Protein AF-A0A3N6MMC1-F1 (afdb_monomer_lite)

Secondary structure (DSSP, 8-state):
--SHHHHHHHHHHHHHS-HHHHHHHHHHHHHHTTTBTTB-HHHHHHHTHHHHHHHHHTT--HHHHHHHHHHTT---TTSPPPPHHHHHHHHHHHHHHHHHHHHSS----PPPP-----------------------PPP--PPPPPP-------------------HHHHHHHHHHHHHHHHTSS--

Radius of gyration: 30.02 Å; chains: 1; bounding box: 103×51×52 Å

Foldseek 3Di:
DPVPVLLVVLVVLLVPDDPVLNVVLLVLLVVQLPCQPPHDPLVSCLVCLVSVVVCVVVVQALQSVQSNNLNSNNAHPVSDGDDSVRSVVSSVVSVVVVVVVVVPPDDPPPPDPDPDDDDDDDDDDDDDDDDDDDPDDPDDDDDDDDDDDDDDPPPDPDPDPPPPDPPVVVVVVVVVVVVVVVVVPPD

Structure (mmCIF, N/CA/C/O backbone):
data_AF-A0A3N6MMC1-F1
#
_entry.id   AF-A0A3N6MMC1-F1
#
loop_
_atom_site.group_PDB
_atom_site.id
_atom_site.type_symbol
_atom_site.label_atom_id
_atom_site.label_alt_id
_atom_site.label_comp_id
_atom_site.label_asym_id
_atom_site.label_entity_id
_atom_site.label_seq_id
_atom_site.pdbx_PDB_ins_code
_atom_site.Cartn_x
_atom_site.Cartn_y
_atom_site.Cartn_z
_atom_site.occupancy
_atom_site.B_iso_or_equiv
_atom_site.auth_seq_id
_atom_site.auth_comp_id
_atom_site.auth_asym_id
_atom_site.auth_atom_id
_atom_site.pdbx_PDB_model_num
ATOM 1 N N . MET A 1 1 ? -17.863 -6.188 -16.301 1.00 45.19 1 MET A N 1
ATOM 2 C CA . MET A 1 1 ? -18.080 -4.735 -16.140 1.00 45.19 1 MET A CA 1
ATOM 3 C C . MET A 1 1 ? -18.107 -4.368 -14.649 1.00 45.19 1 MET A C 1
ATOM 5 O O . MET A 1 1 ? -19.128 -3.927 -14.156 1.00 45.19 1 MET A O 1
ATOM 9 N N . SER A 1 2 ? -17.005 -4.556 -13.907 1.00 49.97 2 SER A N 1
ATOM 10 C CA . SER A 1 2 ? -17.023 -4.469 -12.424 1.00 49.97 2 SER A CA 1
ATOM 11 C C . SER A 1 2 ? -16.051 -3.436 -11.838 1.00 49.97 2 SER A C 1
ATOM 13 O O . SER A 1 2 ? -15.632 -3.555 -10.692 1.00 49.97 2 SER A O 1
ATOM 15 N N . THR A 1 3 ? -15.637 -2.434 -12.617 1.00 55.44 3 THR A N 1
ATOM 16 C CA . THR A 1 3 ? -14.585 -1.484 -12.211 1.00 55.44 3 THR A CA 1
ATOM 17 C C . THR A 1 3 ? -15.106 -0.198 -11.565 1.00 55.44 3 THR A C 1
ATOM 19 O O . THR A 1 3 ? -14.342 0.457 -10.861 1.00 55.44 3 THR A O 1
ATOM 22 N N . GLU A 1 4 ? -16.377 0.169 -11.750 1.00 60.81 4 GLU A N 1
ATOM 23 C CA . GLU A 1 4 ? -16.925 1.440 -11.238 1.00 60.81 4 GLU A CA 1
ATOM 24 C C . GLU A 1 4 ? -17.234 1.418 -9.737 1.00 60.81 4 GLU A C 1
ATOM 26 O O . GLU A 1 4 ? -16.971 2.392 -9.035 1.00 60.81 4 GLU A O 1
ATOM 31 N N . THR A 1 5 ? -17.701 0.292 -9.198 1.00 62.16 5 THR A N 1
ATOM 32 C CA . THR A 1 5 ? -17.928 0.164 -7.748 1.00 62.16 5 THR A CA 1
ATOM 33 C C . THR A 1 5 ? -16.614 0.198 -6.964 1.00 62.16 5 THR A C 1
ATOM 35 O O . THR A 1 5 ? -16.548 0.759 -5.870 1.00 62.16 5 THR A O 1
ATOM 38 N N . SER A 1 6 ? -15.533 -0.322 -7.554 1.00 67.19 6 SER A N 1
ATOM 39 C CA . SER A 1 6 ? -14.212 -0.350 -6.924 1.00 67.19 6 SER A CA 1
ATOM 40 C C . SER A 1 6 ? -13.582 1.044 -6.807 1.00 67.19 6 SER A C 1
ATOM 42 O O . SER A 1 6 ? -12.905 1.322 -5.823 1.00 67.19 6 SER A O 1
ATOM 44 N N . THR A 1 7 ? -13.806 1.966 -7.750 1.00 70.50 7 THR A N 1
ATOM 45 C CA . THR A 1 7 ? -13.212 3.316 -7.672 1.00 70.50 7 THR A CA 1
ATOM 46 C C . THR A 1 7 ? -13.898 4.211 -6.639 1.00 70.50 7 THR A C 1
ATOM 48 O O . THR A 1 7 ? -13.218 4.988 -5.964 1.00 70.50 7 THR A O 1
ATOM 51 N N . ALA A 1 8 ? -15.218 4.092 -6.473 1.00 75.25 8 ALA A N 1
ATOM 52 C CA . ALA A 1 8 ? -15.957 4.805 -5.430 1.00 75.25 8 ALA A CA 1
ATOM 53 C C . ALA A 1 8 ? -15.540 4.342 -4.024 1.00 75.25 8 ALA A C 1
ATOM 55 O O . ALA A 1 8 ? -15.303 5.175 -3.146 1.00 75.25 8 ALA A O 1
ATOM 56 N N . HIS A 1 9 ? -15.364 3.029 -3.837 1.00 76.75 9 HIS A N 1
ATOM 57 C CA . HIS A 1 9 ? -14.889 2.455 -2.577 1.00 76.75 9 HIS A CA 1
ATOM 58 C C . HIS A 1 9 ? -13.480 2.947 -2.213 1.00 76.75 9 HIS A C 1
ATOM 60 O O . HIS A 1 9 ? -13.270 3.462 -1.113 1.00 76.75 9 HIS A O 1
ATOM 66 N N . ARG A 1 10 ? -12.556 2.937 -3.184 1.00 73.88 10 ARG A N 1
ATOM 67 C CA . ARG A 1 10 ? -11.195 3.478 -3.022 1.00 73.88 10 ARG A CA 1
ATOM 68 C C . ARG A 1 10 ? -11.188 4.932 -2.553 1.00 73.88 10 ARG A C 1
ATOM 70 O O . ARG A 1 10 ? -10.436 5.289 -1.649 1.00 73.88 10 ARG A O 1
ATOM 77 N N . LYS A 1 11 ? -12.033 5.784 -3.148 1.00 77.25 11 LYS A N 1
ATOM 78 C CA . LYS A 1 11 ? -12.149 7.198 -2.746 1.00 77.25 11 LYS A CA 1
ATOM 79 C C . LYS A 1 11 ? -12.709 7.346 -1.331 1.00 77.25 11 LYS A C 1
ATOM 81 O O . LYS A 1 11 ? -12.246 8.208 -0.590 1.00 77.25 11 LYS A O 1
ATOM 86 N N . ALA A 1 12 ? -13.674 6.513 -0.945 1.00 82.19 12 ALA A N 1
ATOM 87 C CA . ALA A 1 12 ? -14.245 6.540 0.398 1.00 82.19 12 ALA A CA 1
ATOM 88 C C . ALA A 1 12 ? -13.214 6.146 1.470 1.00 82.19 12 ALA A C 1
ATOM 90 O O . ALA A 1 12 ? -13.101 6.845 2.477 1.00 82.19 12 ALA A O 1
ATOM 91 N N . LEU A 1 13 ? -12.426 5.090 1.234 1.00 78.56 13 LEU A N 1
ATOM 92 C CA . LEU A 1 13 ? -11.328 4.690 2.124 1.00 78.56 13 LEU A CA 1
ATOM 93 C C . LEU A 1 13 ? -10.265 5.786 2.226 1.00 78.56 13 LEU A C 1
ATOM 95 O O . LEU A 1 13 ? -9.869 6.168 3.326 1.00 78.56 13 LEU A O 1
ATOM 99 N N . PHE A 1 14 ? -9.871 6.358 1.087 1.00 78.25 14 PHE A N 1
ATOM 100 C CA . PHE A 1 14 ? -8.908 7.453 1.048 1.00 78.25 14 PHE A CA 1
ATOM 101 C C . PHE A 1 14 ? -9.381 8.679 1.843 1.00 78.25 14 PHE A C 1
ATOM 103 O O . PHE A 1 14 ? -8.601 9.284 2.573 1.00 78.25 14 PHE A O 1
ATOM 110 N N . ASN A 1 15 ? -10.665 9.032 1.754 1.00 82.75 15 ASN A N 1
ATOM 111 C CA . ASN A 1 15 ? -11.221 10.195 2.448 1.00 82.75 15 ASN A CA 1
ATOM 112 C C . ASN A 1 15 ? -11.323 10.016 3.968 1.00 82.75 15 ASN A C 1
ATOM 114 O O . ASN A 1 15 ? -11.298 11.023 4.676 1.00 82.75 15 ASN A O 1
ATOM 118 N N . ARG A 1 16 ? -11.414 8.773 4.461 1.00 84.31 16 ARG A N 1
ATOM 119 C CA . ARG A 1 16 ? -11.466 8.447 5.898 1.00 84.31 16 ARG A CA 1
ATOM 120 C C . ARG A 1 16 ? -10.113 8.549 6.600 1.00 84.31 16 ARG A C 1
ATOM 122 O O . ARG A 1 16 ? -10.076 8.589 7.825 1.00 84.31 16 ARG A O 1
ATOM 129 N N . LEU A 1 17 ? -9.017 8.580 5.845 1.00 82.81 17 LEU A N 1
ATOM 130 C CA . LEU A 1 17 ? -7.684 8.730 6.413 1.00 82.81 17 LEU A CA 1
ATOM 131 C C . LEU A 1 17 ? -7.486 10.141 6.998 1.00 82.81 17 LEU A C 1
ATOM 133 O O . LEU A 1 17 ? -7.993 11.115 6.429 1.00 82.81 17 LEU A O 1
ATOM 137 N N . PRO A 1 18 ? -6.697 10.266 8.083 1.00 88.94 18 PRO A N 1
ATOM 138 C CA . PRO A 1 18 ? -6.224 11.548 8.588 1.00 88.94 18 PRO A CA 1
ATOM 139 C C . PRO A 1 18 ? -5.649 12.429 7.467 1.00 88.94 18 PRO A C 1
ATOM 141 O O . PRO A 1 18 ? -4.971 11.909 6.572 1.00 88.94 18 PRO A O 1
ATOM 144 N N . PRO A 1 19 ? -5.887 13.755 7.499 1.00 86.50 19 PRO A N 1
ATOM 145 C CA . PRO A 1 19 ? -5.485 14.661 6.423 1.00 86.50 19 PRO A CA 1
ATOM 146 C C . PRO A 1 19 ? -3.981 14.602 6.135 1.00 86.50 19 PRO A C 1
ATOM 148 O O . PRO A 1 19 ? -3.595 14.548 4.971 1.00 86.5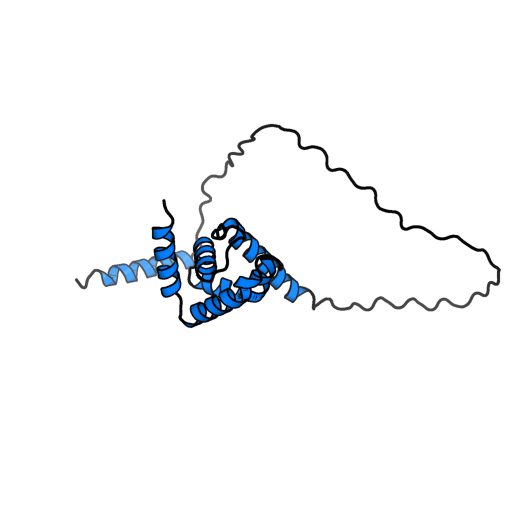0 19 PRO A O 1
ATOM 151 N N . GLU A 1 20 ? -3.165 14.488 7.181 1.00 91.00 20 GLU A N 1
ATOM 152 C CA . GLU A 1 20 ? -1.706 14.347 7.114 1.00 91.00 20 GLU A CA 1
ATOM 153 C C . GLU A 1 20 ? -1.283 13.142 6.257 1.00 91.00 20 GLU A C 1
ATOM 155 O O . GLU A 1 20 ? -0.501 13.270 5.315 1.00 91.00 20 GLU A O 1
ATOM 160 N N . LEU A 1 21 ? -1.867 11.965 6.518 1.00 88.62 21 LEU A N 1
ATOM 161 C CA . LEU A 1 21 ? -1.552 10.741 5.777 1.00 88.62 21 LEU A CA 1
ATOM 162 C C . LEU A 1 21 ? -2.004 10.832 4.317 1.00 88.62 21 LEU A C 1
ATOM 164 O O . LEU A 1 21 ? -1.326 10.309 3.431 1.00 88.62 21 LEU A O 1
ATOM 168 N N . ARG A 1 22 ? -3.124 11.512 4.043 1.00 89.12 22 ARG A N 1
ATOM 169 C CA . ARG A 1 22 ? -3.596 11.726 2.665 1.00 89.12 22 ARG A CA 1
ATOM 170 C C . ARG A 1 22 ? -2.626 12.586 1.866 1.00 89.12 22 ARG A C 1
ATOM 172 O O . ARG A 1 22 ? -2.341 12.255 0.717 1.00 89.12 22 ARG A O 1
ATOM 179 N N . GLU A 1 23 ? -2.116 13.668 2.445 1.00 90.69 23 GLU A N 1
ATOM 180 C CA . GLU A 1 23 ? -1.151 14.546 1.774 1.00 90.69 23 GLU A CA 1
ATOM 181 C C . GLU A 1 23 ? 0.173 13.832 1.491 1.00 90.69 23 GLU A C 1
ATOM 183 O O . GLU A 1 23 ? 0.711 13.925 0.378 1.00 90.69 23 GLU A O 1
ATOM 188 N N . GLU A 1 24 ? 0.661 13.048 2.456 1.00 91.38 24 GLU A N 1
ATOM 189 C CA . GLU A 1 24 ? 1.838 12.201 2.266 1.00 91.38 24 GLU A CA 1
ATOM 190 C C . GLU A 1 24 ? 1.618 11.175 1.144 1.00 91.38 24 GLU A C 1
ATOM 192 O O . GLU A 1 24 ? 2.470 11.027 0.266 1.00 91.38 24 GLU A O 1
ATOM 197 N N . LEU A 1 25 ? 0.450 10.526 1.102 1.00 89.56 25 LEU A N 1
ATOM 198 C CA . LEU A 1 25 ? 0.085 9.576 0.047 1.00 89.56 25 LEU A CA 1
ATOM 199 C C . LEU A 1 25 ? -0.037 10.230 -1.333 1.00 89.56 25 LEU A C 1
ATOM 201 O O . LEU A 1 25 ? 0.413 9.652 -2.321 1.00 89.56 25 LEU A O 1
ATOM 205 N N . ILE A 1 26 ? -0.598 11.438 -1.424 1.00 89.69 26 ILE A N 1
ATOM 206 C CA . ILE A 1 26 ? -0.656 12.201 -2.682 1.00 89.69 26 ILE A CA 1
ATOM 207 C C . ILE A 1 26 ? 0.760 12.535 -3.153 1.00 89.69 26 ILE A C 1
ATOM 209 O O . ILE A 1 26 ? 1.076 12.400 -4.339 1.00 89.69 26 ILE A O 1
ATOM 213 N N . THR A 1 27 ? 1.626 12.949 -2.230 1.00 91.31 27 THR A N 1
ATOM 214 C CA . THR A 1 27 ? 3.028 13.266 -2.524 1.00 91.31 27 THR A CA 1
ATOM 215 C C . THR A 1 27 ? 3.786 12.024 -2.986 1.00 91.31 27 THR A C 1
ATOM 217 O O . THR A 1 27 ? 4.506 12.078 -3.989 1.00 91.31 27 THR A O 1
ATOM 220 N N . LEU A 1 28 ? 3.572 10.890 -2.316 1.00 90.19 28 LEU A N 1
ATOM 221 C CA . LEU A 1 28 ? 4.109 9.589 -2.704 1.00 90.19 28 LEU A CA 1
ATOM 222 C C . LEU A 1 28 ? 3.618 9.197 -4.095 1.00 90.19 28 LEU A C 1
ATOM 224 O O . LEU A 1 28 ? 4.433 8.839 -4.940 1.00 90.19 28 LEU A O 1
ATOM 228 N N . GLY A 1 29 ? 2.320 9.340 -4.364 1.00 87.94 29 GLY A N 1
ATOM 229 C CA . GLY A 1 29 ? 1.716 9.097 -5.669 1.00 87.94 29 GLY A CA 1
ATOM 230 C C . GLY A 1 29 ? 2.374 9.912 -6.778 1.00 87.94 29 GLY A C 1
ATOM 231 O O . GLY A 1 29 ? 2.805 9.353 -7.783 1.00 87.94 29 GLY A O 1
ATOM 232 N N . ARG A 1 30 ? 2.559 11.223 -6.572 1.00 87.62 30 ARG A N 1
ATOM 233 C CA . ARG A 1 30 ? 3.244 12.109 -7.534 1.00 87.62 30 ARG A CA 1
ATOM 234 C C . ARG A 1 30 ? 4.686 11.680 -7.806 1.00 87.62 30 ARG A C 1
ATOM 236 O O . ARG A 1 30 ? 5.103 11.695 -8.962 1.00 87.62 30 ARG A O 1
ATOM 243 N N . ARG A 1 31 ? 5.432 11.281 -6.769 1.00 85.56 31 ARG A N 1
ATOM 244 C CA . ARG A 1 31 ? 6.810 10.776 -6.914 1.00 85.56 31 ARG A CA 1
ATOM 245 C C . ARG A 1 31 ? 6.831 9.434 -7.646 1.00 85.56 31 ARG A C 1
ATOM 247 O O . ARG A 1 31 ? 7.589 9.262 -8.593 1.00 85.56 31 ARG A O 1
ATOM 254 N N . ALA A 1 32 ? 5.958 8.512 -7.253 1.00 82.75 32 ALA A N 1
ATOM 255 C CA . ALA A 1 32 ? 5.916 7.145 -7.756 1.00 82.75 32 ALA A CA 1
ATOM 256 C C . ALA A 1 32 ? 5.311 7.014 -9.166 1.00 82.75 32 ALA A C 1
ATOM 258 O O . ALA A 1 32 ? 5.677 6.079 -9.880 1.00 82.75 32 ALA A O 1
ATOM 259 N N . LYS A 1 33 ? 4.458 7.954 -9.605 1.00 74.12 33 LYS A N 1
ATOM 260 C CA . LYS A 1 33 ? 3.777 7.945 -10.918 1.00 74.12 33 LYS A CA 1
ATOM 261 C C . LYS A 1 33 ? 4.734 7.791 -12.111 1.00 74.12 33 LYS A C 1
ATOM 263 O O . LYS A 1 33 ? 4.345 7.221 -13.122 1.00 74.12 33 LYS A O 1
ATOM 268 N N . ASN A 1 34 ? 5.990 8.223 -11.971 1.00 67.06 34 ASN A N 1
ATOM 269 C CA . ASN A 1 34 ? 7.028 8.085 -13.002 1.00 67.06 34 ASN A CA 1
ATOM 270 C C . ASN A 1 34 ? 8.089 7.014 -12.678 1.00 67.06 34 ASN A C 1
ATOM 272 O O . ASN A 1 34 ? 8.985 6.762 -13.483 1.00 67.06 34 ASN A O 1
ATOM 276 N N . MET A 1 35 ? 8.026 6.397 -11.495 1.00 67.81 35 MET A N 1
ATOM 277 C CA . MET A 1 35 ? 9.027 5.429 -11.028 1.00 67.81 35 MET A CA 1
ATOM 278 C C . MET A 1 35 ? 8.685 3.989 -11.431 1.00 67.81 35 MET A C 1
ATOM 280 O O . MET A 1 35 ? 9.591 3.165 -11.590 1.00 67.81 35 MET A O 1
ATOM 284 N N . PHE A 1 36 ? 7.399 3.687 -11.645 1.00 61.78 36 PHE A N 1
ATOM 285 C CA . PHE A 1 36 ? 6.929 2.363 -12.054 1.00 61.78 36 PHE A CA 1
ATOM 286 C C . PHE A 1 36 ? 7.270 2.087 -13.523 1.00 61.78 36 PHE A C 1
ATOM 288 O O . PHE A 1 36 ? 6.535 2.433 -14.441 1.00 61.78 36 PHE A O 1
ATOM 295 N N . GLY A 1 37 ? 8.433 1.469 -13.737 1.00 57.09 37 GLY A N 1
ATOM 296 C CA . GLY A 1 37 ? 8.933 1.076 -15.058 1.00 57.09 37 GLY A CA 1
ATOM 297 C C . GLY A 1 37 ? 10.457 1.107 -15.167 1.00 57.09 37 GLY A C 1
ATOM 298 O O . GLY A 1 37 ? 11.023 0.325 -15.926 1.00 57.09 37 GLY A O 1
ATOM 299 N N . ARG A 1 38 ? 11.125 1.960 -14.374 1.00 53.28 38 ARG A N 1
ATOM 300 C CA . ARG A 1 38 ? 12.599 2.047 -14.299 1.00 53.28 38 ARG A CA 1
ATOM 301 C C . ARG A 1 38 ? 13.171 1.740 -12.915 1.00 53.28 38 ARG A C 1
ATOM 303 O O . ARG A 1 38 ? 14.298 1.264 -12.835 1.00 53.28 38 ARG A O 1
ATOM 310 N N . ILE A 1 39 ? 12.422 1.993 -11.841 1.00 57.19 39 ILE A N 1
ATOM 311 C CA . ILE A 1 39 ? 12.883 1.819 -10.455 1.00 57.19 39 ILE A CA 1
ATOM 312 C C . ILE A 1 39 ? 12.184 0.612 -9.826 1.00 57.19 39 ILE A C 1
ATOM 314 O O . ILE A 1 39 ? 11.058 0.261 -10.195 1.00 57.19 39 ILE A O 1
ATOM 318 N N . ARG A 1 40 ? 12.874 -0.069 -8.904 1.00 77.56 40 ARG A N 1
ATOM 319 C CA . ARG A 1 40 ? 12.355 -1.267 -8.246 1.00 77.56 40 ARG A CA 1
ATOM 320 C C . ARG A 1 40 ? 11.214 -0.843 -7.329 1.00 77.56 40 ARG A C 1
ATOM 322 O O . ARG A 1 40 ? 11.411 -0.072 -6.404 1.00 77.56 40 ARG A O 1
ATOM 329 N N . PHE A 1 41 ? 10.031 -1.400 -7.566 1.00 84.31 41 PHE A N 1
ATOM 330 C CA . PHE A 1 41 ? 8.843 -1.313 -6.709 1.00 84.31 41 PHE A CA 1
ATOM 331 C C . PHE A 1 41 ? 9.153 -1.320 -5.201 1.00 84.31 41 PHE A C 1
ATOM 333 O O . PHE A 1 41 ? 8.579 -0.569 -4.419 1.00 84.31 41 PHE A O 1
ATOM 340 N N . GLN A 1 42 ? 10.114 -2.154 -4.818 1.00 89.44 42 GLN A N 1
ATOM 341 C CA . GLN A 1 42 ? 10.591 -2.300 -3.456 1.00 89.44 42 GLN A CA 1
ATOM 342 C C . GLN A 1 42 ? 11.150 -1.003 -2.846 1.00 89.44 42 GLN A C 1
ATOM 344 O O . GLN A 1 42 ? 10.937 -0.772 -1.662 1.00 89.44 42 GLN A O 1
ATOM 349 N N . ASP A 1 43 ? 11.808 -0.143 -3.625 1.00 89.06 43 ASP A N 1
ATOM 350 C CA . ASP A 1 43 ? 12.433 1.085 -3.118 1.00 89.06 43 ASP A CA 1
ATOM 351 C C . ASP A 1 43 ? 11.381 2.063 -2.577 1.00 89.06 43 ASP A C 1
ATOM 353 O O . ASP A 1 43 ? 11.625 2.766 -1.599 1.00 89.06 43 ASP A O 1
ATOM 357 N N . VAL A 1 44 ? 10.178 2.065 -3.165 1.00 89.56 44 VAL A N 1
ATOM 358 C CA . VAL A 1 44 ? 9.045 2.867 -2.677 1.00 89.56 44 VAL A CA 1
ATOM 359 C C . VAL A 1 44 ? 8.617 2.396 -1.286 1.00 89.56 44 VAL A C 1
ATOM 361 O O . VAL A 1 44 ? 8.367 3.224 -0.412 1.00 89.56 44 VAL A O 1
ATOM 364 N N . PHE A 1 45 ? 8.577 1.082 -1.061 1.00 92.38 45 PHE A N 1
ATOM 365 C CA . PHE A 1 45 ? 8.236 0.496 0.238 1.00 92.38 45 PHE A CA 1
ATOM 366 C C . PHE A 1 45 ? 9.330 0.734 1.270 1.00 92.38 45 PHE A C 1
ATOM 368 O O . PHE A 1 45 ? 9.034 1.079 2.410 1.00 92.38 45 PHE A O 1
ATOM 375 N N . ASP A 1 46 ? 10.587 0.617 0.858 1.00 92.56 46 ASP A N 1
ATOM 376 C CA . ASP A 1 46 ? 11.732 0.805 1.740 1.00 92.56 46 ASP A CA 1
ATOM 377 C C . ASP A 1 46 ? 11.853 2.266 2.207 1.00 92.56 46 ASP A C 1
ATOM 379 O O . ASP A 1 46 ? 12.131 2.517 3.378 1.00 92.56 46 ASP A O 1
ATOM 383 N N . GLN A 1 47 ? 11.612 3.237 1.319 1.00 91.62 47 GLN A N 1
ATOM 384 C CA . GLN A 1 47 ? 11.691 4.668 1.646 1.00 91.62 47 GLN A CA 1
ATOM 385 C C . GLN A 1 47 ? 10.498 5.175 2.460 1.00 91.62 47 GLN A C 1
ATOM 387 O O . GLN A 1 47 ? 10.645 6.126 3.222 1.00 91.62 47 GLN A O 1
ATOM 392 N N . ASN A 1 48 ? 9.324 4.561 2.300 1.00 93.75 48 ASN A N 1
ATOM 393 C CA . ASN A 1 48 ? 8.079 5.037 2.909 1.00 93.75 48 ASN A CA 1
ATOM 394 C C . ASN A 1 48 ? 7.517 4.045 3.941 1.00 93.75 48 ASN A C 1
ATOM 396 O O . ASN A 1 48 ? 6.324 4.070 4.233 1.00 93.75 48 ASN A O 1
ATOM 400 N N . LEU A 1 49 ? 8.360 3.181 4.519 1.00 94.62 49 LEU A N 1
ATOM 401 C CA . LEU A 1 49 ? 7.937 2.159 5.483 1.00 94.62 49 LEU A CA 1
ATOM 402 C C . LEU A 1 49 ? 7.130 2.754 6.650 1.00 94.62 49 LEU A C 1
ATOM 404 O O . LEU A 1 49 ? 6.065 2.242 6.977 1.00 94.62 49 LEU A O 1
ATOM 408 N N . GLN A 1 50 ? 7.584 3.874 7.220 1.00 94.62 50 GLN A N 1
ATOM 409 C CA . GLN A 1 50 ? 6.901 4.540 8.338 1.00 94.62 50 GLN A CA 1
ATOM 410 C C . GLN A 1 50 ? 5.487 5.022 7.985 1.00 94.62 50 GLN A C 1
ATOM 412 O O . GLN A 1 50 ? 4.600 5.024 8.837 1.00 94.62 50 GLN A O 1
ATOM 417 N N . LEU A 1 51 ? 5.251 5.434 6.736 1.00 94.25 51 LEU A N 1
ATOM 418 C CA . LEU A 1 51 ? 3.914 5.803 6.268 1.00 94.25 51 LEU A CA 1
ATOM 419 C C . LEU A 1 51 ? 2.997 4.574 6.257 1.00 94.25 51 LEU A C 1
ATOM 421 O O . LEU A 1 51 ? 1.883 4.628 6.773 1.00 94.25 51 LEU A O 1
ATOM 425 N N . PHE A 1 52 ? 3.480 3.448 5.730 1.00 94.56 52 PHE A N 1
ATOM 426 C CA . PHE A 1 52 ? 2.701 2.210 5.687 1.00 94.56 52 PHE A CA 1
ATOM 427 C C . PHE A 1 52 ? 2.453 1.607 7.072 1.00 94.56 52 PHE A C 1
ATOM 429 O O . PHE A 1 52 ? 1.384 1.050 7.309 1.00 94.56 52 PHE A O 1
ATOM 436 N N . GLU A 1 53 ? 3.394 1.744 8.005 1.00 94.50 53 GLU A N 1
ATOM 437 C CA . GLU A 1 53 ? 3.186 1.314 9.391 1.00 94.50 53 GLU A CA 1
ATOM 438 C C . GLU A 1 53 ? 2.165 2.184 10.120 1.00 94.50 53 GLU A C 1
ATOM 440 O O . GLU A 1 53 ? 1.318 1.641 10.826 1.00 94.50 53 GLU A O 1
ATOM 445 N N . ARG A 1 54 ? 2.159 3.503 9.883 1.00 94.38 54 ARG A N 1
ATOM 446 C CA . ARG A 1 54 ? 1.093 4.388 10.380 1.00 94.38 54 ARG A CA 1
ATOM 447 C C . ARG A 1 54 ? -0.269 4.020 9.795 1.00 94.38 54 ARG A C 1
ATOM 449 O O . ARG A 1 54 ? -1.254 4.014 10.524 1.00 94.38 54 ARG A O 1
ATOM 456 N N . LEU A 1 55 ? -0.345 3.672 8.510 1.00 91.88 55 LEU A N 1
ATOM 457 C CA . LEU A 1 55 ? -1.592 3.189 7.903 1.00 91.88 55 LEU A CA 1
ATOM 458 C C . LEU A 1 55 ? -2.068 1.887 8.561 1.00 91.88 55 LEU A C 1
ATOM 460 O O . LEU A 1 55 ? -3.226 1.796 8.961 1.00 91.88 55 LEU A O 1
ATOM 464 N N . ALA A 1 56 ? -1.169 0.917 8.742 1.00 91.88 56 ALA A N 1
ATOM 465 C CA . ALA A 1 56 ? -1.489 -0.344 9.408 1.00 91.88 56 ALA A CA 1
ATOM 466 C C . ALA A 1 56 ? -1.911 -0.144 10.876 1.00 91.88 56 ALA A C 1
ATOM 468 O O . ALA A 1 56 ? -2.841 -0.799 11.340 1.00 91.88 56 ALA A O 1
ATOM 469 N N . ALA A 1 57 ? -1.284 0.793 11.597 1.00 91.38 57 ALA A N 1
ATOM 470 C CA . ALA A 1 57 ? -1.660 1.151 12.967 1.00 91.38 57 ALA A CA 1
ATOM 471 C C . ALA A 1 57 ? -3.070 1.765 13.057 1.00 91.38 57 ALA A C 1
ATOM 473 O O . ALA A 1 57 ? -3.745 1.597 14.068 1.00 91.38 57 ALA A O 1
ATOM 474 N N . ASN A 1 58 ? -3.540 2.411 11.986 1.00 87.81 58 ASN A N 1
ATOM 475 C CA . ASN A 1 58 ? -4.914 2.906 11.852 1.00 87.81 58 ASN A CA 1
ATOM 476 C C . ASN A 1 58 ? -5.900 1.832 11.346 1.00 87.81 58 ASN A C 1
ATOM 478 O O . ASN A 1 58 ? -7.021 2.155 10.958 1.00 87.81 58 ASN A O 1
ATOM 482 N N . GLY A 1 59 ? -5.493 0.560 11.326 1.00 88.94 59 GLY A N 1
ATOM 483 C CA . GLY A 1 59 ? -6.343 -0.559 10.922 1.00 88.94 59 GLY A CA 1
ATOM 484 C C . GLY A 1 59 ? -6.437 -0.781 9.413 1.00 88.94 59 GLY A C 1
ATOM 485 O O . GLY A 1 59 ? -7.267 -1.579 8.987 1.00 88.94 59 GLY A 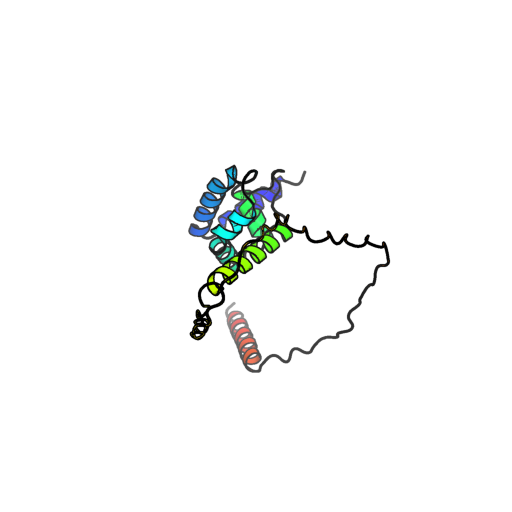O 1
ATOM 486 N N . ALA A 1 60 ? -5.606 -0.120 8.596 1.00 91.38 60 ALA A N 1
ATOM 487 C CA . ALA A 1 60 ? -5.582 -0.390 7.161 1.00 91.38 60 ALA A CA 1
ATOM 488 C C . ALA A 1 60 ? -5.015 -1.790 6.888 1.00 91.38 60 ALA A C 1
ATOM 490 O O . ALA A 1 60 ? -3.892 -2.117 7.292 1.00 91.38 60 ALA A O 1
ATOM 491 N N . THR A 1 61 ? -5.777 -2.609 6.168 1.00 93.56 61 THR A N 1
ATOM 492 C CA . THR A 1 61 ? -5.318 -3.927 5.722 1.00 93.56 61 THR A CA 1
ATOM 493 C C . THR A 1 61 ? -4.360 -3.798 4.535 1.00 93.56 61 THR A C 1
ATOM 495 O O . THR A 1 61 ? -4.252 -2.752 3.894 1.00 93.56 61 THR A O 1
ATOM 498 N N . ALA A 1 62 ? -3.647 -4.873 4.192 1.00 93.81 62 ALA A N 1
ATOM 499 C CA . ALA A 1 62 ? -2.767 -4.857 3.024 1.00 93.81 62 ALA A CA 1
ATOM 500 C C . ALA A 1 62 ? -3.536 -4.691 1.697 1.00 93.81 62 ALA A C 1
ATOM 502 O O . ALA A 1 62 ? -2.990 -4.119 0.750 1.00 93.81 62 ALA A O 1
ATOM 503 N N . ALA A 1 63 ? -4.798 -5.133 1.643 1.00 92.06 63 ALA A N 1
ATOM 504 C CA . ALA A 1 63 ? -5.696 -4.867 0.524 1.00 92.06 63 ALA A CA 1
ATOM 505 C C . ALA A 1 63 ? -6.031 -3.369 0.433 1.00 92.06 63 ALA A C 1
ATOM 507 O O . ALA A 1 63 ? -5.843 -2.771 -0.628 1.00 92.06 63 ALA A O 1
ATOM 508 N N . ASP A 1 64 ? -6.394 -2.741 1.558 1.00 91.31 64 ASP A N 1
ATOM 509 C CA . ASP A 1 64 ? -6.684 -1.300 1.622 1.00 91.31 64 ASP A CA 1
ATOM 510 C C . ASP A 1 64 ? -5.465 -0.462 1.228 1.00 91.31 64 ASP A C 1
ATOM 512 O O . ASP A 1 64 ? -5.580 0.505 0.478 1.00 91.31 64 ASP A O 1
ATOM 516 N N . ILE A 1 65 ? -4.269 -0.850 1.683 1.00 92.44 65 ILE A N 1
ATOM 517 C CA . ILE A 1 65 ? -3.017 -0.184 1.302 1.00 92.44 65 ILE A CA 1
ATOM 518 C C . ILE A 1 65 ? -2.803 -0.284 -0.213 1.00 92.44 65 ILE A C 1
ATOM 520 O O . ILE A 1 65 ? -2.442 0.709 -0.846 1.00 92.44 65 ILE A O 1
ATOM 524 N N . GLY A 1 66 ? -3.045 -1.452 -0.815 1.00 92.00 66 GLY A N 1
ATOM 525 C CA . GLY A 1 66 ? -2.977 -1.629 -2.268 1.00 92.00 66 GLY A CA 1
ATOM 526 C C . GLY A 1 66 ? -3.965 -0.728 -3.014 1.00 92.00 66 GLY A C 1
ATOM 527 O O . GLY A 1 66 ? -3.604 -0.098 -4.012 1.00 92.00 66 GLY A O 1
ATOM 528 N N . GLU A 1 67 ? -5.189 -0.619 -2.505 1.00 91.00 67 GLU A N 1
ATOM 529 C CA . GLU A 1 67 ? -6.247 0.235 -3.046 1.00 91.00 67 GLU A CA 1
ATOM 530 C C . GLU A 1 67 ? -5.931 1.731 -2.950 1.00 91.00 67 GLU A C 1
ATOM 532 O O . GLU A 1 67 ? -6.083 2.468 -3.931 1.00 91.00 67 GLU A O 1
ATOM 537 N N . VAL A 1 68 ? -5.441 2.172 -1.794 1.00 90.12 68 VAL A N 1
ATOM 538 C CA . VAL A 1 68 ? -5.015 3.550 -1.529 1.00 90.12 68 VAL A CA 1
ATOM 539 C C . VAL A 1 68 ? -3.824 3.931 -2.410 1.00 90.12 68 VAL A C 1
ATOM 541 O O . VAL A 1 68 ? -3.803 5.017 -2.994 1.00 90.12 68 VAL A O 1
ATOM 544 N N . LEU A 1 69 ? -2.863 3.021 -2.583 1.00 89.44 69 LEU A N 1
ATOM 545 C CA . LEU A 1 69 ? -1.751 3.194 -3.515 1.00 89.44 69 LEU A CA 1
ATOM 546 C C . LEU A 1 69 ? -2.252 3.345 -4.955 1.00 89.44 69 LEU A C 1
ATOM 548 O O . LEU A 1 69 ? -1.849 4.280 -5.651 1.00 89.44 69 LEU A O 1
ATOM 552 N N . ALA A 1 70 ? -3.191 2.502 -5.386 1.00 88.81 70 ALA A N 1
ATOM 553 C CA . ALA A 1 70 ? -3.785 2.623 -6.712 1.00 88.81 70 ALA A CA 1
ATOM 554 C C . ALA A 1 70 ? -4.530 3.956 -6.899 1.00 88.81 70 ALA A C 1
ATOM 556 O O . ALA A 1 70 ? -4.419 4.569 -7.961 1.00 88.81 70 ALA A O 1
ATOM 557 N N . ALA A 1 71 ? -5.238 4.441 -5.873 1.00 86.56 71 ALA A N 1
ATOM 558 C CA . ALA A 1 71 ? -5.881 5.757 -5.890 1.00 86.56 71 ALA A CA 1
ATOM 559 C C . ALA A 1 71 ? -4.863 6.906 -6.010 1.00 86.56 71 ALA A C 1
ATOM 561 O O . ALA A 1 71 ? -5.121 7.889 -6.704 1.00 86.56 71 ALA A O 1
ATOM 562 N N . ALA A 1 72 ? -3.678 6.751 -5.413 1.00 85.00 72 ALA A N 1
ATOM 563 C CA . ALA A 1 72 ? -2.552 7.674 -5.561 1.00 85.00 72 ALA A CA 1
ATOM 564 C C . ALA A 1 72 ? -1.826 7.553 -6.923 1.00 85.00 72 ALA A C 1
ATOM 566 O O . ALA A 1 72 ? -0.869 8.283 -7.184 1.00 85.00 72 ALA A O 1
ATOM 567 N N . GLY A 1 73 ? -2.268 6.656 -7.813 1.00 84.75 73 GLY A N 1
ATOM 568 C CA . GLY A 1 73 ? -1.652 6.409 -9.121 1.00 84.75 73 GLY A CA 1
ATOM 569 C C . GLY A 1 73 ? -0.487 5.416 -9.088 1.00 84.75 73 GLY A C 1
ATOM 570 O O . GLY A 1 73 ? 0.198 5.236 -10.094 1.00 84.75 73 GLY A O 1
ATOM 571 N N . VAL A 1 74 ? -0.267 4.752 -7.954 1.00 86.00 74 VAL A N 1
ATOM 572 C CA . VAL A 1 74 ? 0.742 3.708 -7.773 1.00 86.00 74 VAL A CA 1
ATOM 573 C C . VAL A 1 74 ? 0.129 2.370 -8.176 1.00 86.00 74 VAL A C 1
ATOM 575 O O . VAL A 1 74 ? -0.548 1.711 -7.392 1.00 86.00 74 VAL A O 1
ATOM 578 N N . THR A 1 75 ? 0.331 1.982 -9.431 1.00 88.12 75 THR A N 1
ATOM 579 C CA . THR A 1 75 ? -0.259 0.769 -10.018 1.00 88.12 75 THR A CA 1
ATOM 580 C C . THR A 1 75 ? 0.798 -0.072 -10.723 1.00 88.12 75 THR A C 1
ATOM 582 O O . THR A 1 75 ? 1.913 0.382 -10.990 1.00 88.12 75 THR A O 1
ATOM 585 N N . ARG A 1 76 ? 0.469 -1.335 -11.014 1.00 86.50 76 ARG A N 1
ATOM 586 C CA . ARG A 1 76 ? 1.301 -2.174 -11.889 1.00 86.50 76 ARG A CA 1
ATOM 587 C C . ARG A 1 76 ? 1.416 -1.560 -13.287 1.00 86.50 76 ARG A C 1
ATOM 589 O O . ARG A 1 76 ? 0.604 -0.729 -13.674 1.00 86.50 76 ARG A O 1
ATOM 596 N N . LYS A 1 77 ? 2.360 -2.065 -14.091 1.00 83.62 77 LYS A N 1
ATOM 597 C CA . LYS A 1 77 ? 2.483 -1.721 -15.522 1.00 83.62 77 LYS A CA 1
ATOM 598 C C . LYS A 1 77 ? 1.155 -1.871 -16.286 1.00 83.62 77 LYS A C 1
ATOM 600 O O . LYS A 1 77 ? 0.902 -1.123 -17.218 1.00 83.62 77 LYS A O 1
ATOM 605 N N . ASP A 1 78 ? 0.304 -2.794 -15.843 1.00 83.25 78 ASP A N 1
ATOM 606 C CA . ASP A 1 78 ? -1.012 -3.074 -16.429 1.00 83.25 78 ASP A CA 1
ATOM 607 C C . ASP A 1 78 ? -2.132 -2.151 -15.904 1.00 83.25 78 ASP A C 1
ATOM 609 O O . ASP A 1 78 ? -3.304 -2.391 -16.175 1.00 83.25 78 ASP A O 1
ATOM 613 N N . GLY A 1 79 ? -1.811 -1.149 -15.074 1.00 84.31 79 GLY A N 1
ATOM 614 C CA . GLY A 1 79 ? -2.781 -0.255 -14.423 1.00 84.31 79 GLY A CA 1
ATOM 615 C C . GLY A 1 79 ? -3.585 -0.901 -13.287 1.00 84.31 79 GLY A C 1
ATOM 616 O O . GLY A 1 79 ? -4.398 -0.245 -12.638 1.00 84.31 79 GLY A O 1
ATOM 617 N N . MET A 1 80 ? -3.355 -2.188 -13.022 1.00 87.56 80 MET A N 1
ATOM 618 C CA . MET A 1 80 ? -4.044 -2.937 -11.976 1.00 87.56 80 MET A CA 1
ATOM 619 C C . MET A 1 80 ? -3.555 -2.566 -10.572 1.00 87.56 80 MET A C 1
ATOM 621 O O . MET A 1 80 ? -2.385 -2.221 -10.359 1.00 87.56 80 MET A O 1
ATOM 625 N N . VAL A 1 81 ? -4.472 -2.709 -9.611 1.00 90.00 81 VAL A N 1
ATOM 626 C CA . VAL A 1 81 ? -4.192 -2.605 -8.174 1.00 90.00 81 VAL A CA 1
ATOM 627 C C . VAL A 1 81 ? -3.165 -3.664 -7.783 1.00 90.00 81 VAL A C 1
ATOM 629 O O . VAL A 1 81 ? -3.089 -4.747 -8.375 1.00 90.00 81 VAL A O 1
ATOM 632 N N . LEU A 1 82 ? -2.347 -3.342 -6.789 1.00 89.94 82 LEU A N 1
ATOM 633 C CA . LEU A 1 82 ? -1.397 -4.301 -6.260 1.00 89.94 82 LEU A CA 1
ATOM 634 C C . LEU A 1 82 ? -2.127 -5.391 -5.476 1.00 89.94 82 LEU A C 1
ATOM 636 O O . LEU A 1 82 ? -2.921 -5.063 -4.597 1.00 89.94 82 LEU A O 1
ATOM 640 N N . PRO A 1 83 ? -1.861 -6.676 -5.764 1.00 91.81 83 PRO A N 1
ATOM 641 C CA . PRO A 1 83 ? -2.465 -7.746 -4.995 1.00 91.81 83 PRO A CA 1
ATOM 642 C C . PRO A 1 83 ? -1.918 -7.716 -3.568 1.00 91.81 83 PRO A C 1
ATOM 644 O O . PRO A 1 83 ? -0.747 -7.401 -3.339 1.00 91.81 83 PRO A O 1
ATOM 647 N N . GLU A 1 84 ? -2.761 -8.102 -2.618 1.00 94.50 84 GLU A N 1
ATOM 648 C CA . GLU A 1 84 ? -2.453 -8.101 -1.187 1.00 94.50 84 GLU A CA 1
ATOM 649 C C . GLU A 1 84 ? -1.147 -8.848 -0.862 1.00 94.50 84 GLU A C 1
ATOM 651 O O . GLU A 1 84 ? -0.302 -8.352 -0.114 1.00 94.50 84 GLU A O 1
ATOM 656 N N . GLY A 1 85 ? -0.923 -10.004 -1.500 1.00 94.19 85 GLY A N 1
ATOM 657 C CA . GLY A 1 85 ? 0.310 -10.789 -1.367 1.00 94.19 85 GLY A CA 1
ATOM 658 C C . GLY A 1 85 ? 1.581 -10.019 -1.754 1.00 94.19 85 GLY A C 1
ATOM 659 O O . GLY A 1 85 ? 2.637 -10.192 -1.148 1.00 94.19 85 GLY A O 1
ATOM 660 N N . THR A 1 86 ? 1.490 -9.114 -2.731 1.00 92.94 86 THR A N 1
ATOM 661 C CA . THR A 1 86 ? 2.623 -8.274 -3.140 1.00 92.94 86 THR A CA 1
ATOM 662 C C . THR A 1 86 ? 2.882 -7.168 -2.125 1.00 92.94 86 THR A C 1
ATOM 664 O O . THR A 1 86 ? 4.040 -6.905 -1.804 1.00 92.94 86 THR A O 1
ATOM 667 N N . VAL A 1 87 ? 1.828 -6.541 -1.599 1.00 94.31 87 VAL A N 1
ATOM 668 C CA . VAL A 1 87 ? 1.941 -5.483 -0.581 1.00 94.31 87 VAL A CA 1
ATOM 669 C C . VAL A 1 87 ? 2.518 -6.051 0.718 1.00 94.31 87 VAL A C 1
ATOM 671 O O . VAL A 1 87 ? 3.502 -5.525 1.237 1.00 94.31 87 VAL A O 1
ATOM 674 N N . THR A 1 88 ? 1.975 -7.169 1.203 1.00 95.56 88 THR A N 1
ATOM 675 C CA . THR A 1 88 ? 2.476 -7.873 2.397 1.00 95.56 88 THR A CA 1
ATOM 676 C C . THR A 1 88 ? 3.928 -8.317 2.236 1.00 95.56 88 THR A C 1
ATOM 678 O O . THR A 1 88 ? 4.749 -8.051 3.116 1.00 95.56 88 THR A O 1
ATOM 681 N N . SER A 1 89 ? 4.284 -8.927 1.099 1.00 95.12 89 SER A N 1
ATOM 682 C CA . SER A 1 89 ? 5.666 -9.336 0.820 1.00 95.12 89 SER A CA 1
ATOM 683 C C . SER A 1 89 ? 6.624 -8.139 0.767 1.00 95.12 89 SER A C 1
ATOM 685 O O . SER A 1 89 ? 7.718 -8.197 1.334 1.00 95.12 89 SER A O 1
ATOM 687 N N . ALA A 1 90 ? 6.215 -7.029 0.146 1.00 93.69 90 ALA A N 1
ATOM 688 C CA . ALA A 1 90 ? 7.031 -5.820 0.063 1.00 93.69 90 ALA A CA 1
ATOM 689 C C . ALA A 1 90 ? 7.243 -5.161 1.429 1.00 93.69 90 ALA A C 1
ATOM 691 O O . ALA A 1 90 ? 8.376 -4.787 1.735 1.00 93.69 90 ALA A O 1
ATOM 692 N N . LEU A 1 91 ? 6.195 -5.082 2.259 1.00 94.81 91 LEU A N 1
ATOM 693 C CA . LEU A 1 91 ? 6.278 -4.578 3.632 1.00 94.81 91 LEU A CA 1
ATOM 694 C C . LEU A 1 91 ? 7.145 -5.470 4.516 1.00 94.81 91 LEU A C 1
ATOM 696 O O . LEU A 1 91 ? 7.990 -4.962 5.247 1.00 94.81 91 LEU A O 1
ATOM 700 N N . SER A 1 92 ? 6.986 -6.791 4.420 1.00 94.88 92 SER A N 1
ATOM 701 C CA . SER A 1 92 ? 7.821 -7.751 5.147 1.00 94.88 92 SER A CA 1
ATOM 702 C C . SER A 1 92 ? 9.305 -7.552 4.819 1.00 94.88 92 SER A C 1
ATOM 704 O O . SER A 1 92 ? 10.120 -7.388 5.726 1.00 94.88 92 SER A O 1
ATOM 706 N N . ARG A 1 93 ? 9.646 -7.444 3.529 1.00 94.12 93 ARG A N 1
ATOM 707 C CA . ARG A 1 93 ? 11.021 -7.172 3.079 1.00 94.12 93 ARG A CA 1
ATOM 708 C C . ARG A 1 93 ? 11.525 -5.795 3.512 1.00 94.12 93 ARG A C 1
ATOM 710 O O . ARG A 1 93 ? 12.687 -5.671 3.886 1.00 94.12 93 ARG A O 1
ATOM 717 N N . ALA A 1 94 ? 10.675 -4.771 3.461 1.00 93.81 94 ALA A N 1
ATOM 718 C CA . ALA A 1 94 ? 11.030 -3.423 3.898 1.00 93.81 94 ALA A CA 1
ATOM 719 C C . ALA A 1 94 ? 11.344 -3.392 5.403 1.00 93.81 94 ALA A C 1
ATOM 721 O O . ALA A 1 94 ? 12.377 -2.850 5.795 1.00 93.81 94 ALA A O 1
ATOM 722 N N . ARG A 1 95 ? 10.526 -4.058 6.232 1.00 94.06 95 ARG A N 1
ATOM 723 C CA . ARG A 1 95 ? 10.776 -4.240 7.673 1.00 94.06 95 ARG A CA 1
ATOM 724 C C . ARG A 1 95 ? 12.073 -4.988 7.937 1.00 94.06 95 ARG A C 1
ATOM 726 O O . ARG A 1 95 ? 12.875 -4.553 8.757 1.00 94.06 95 ARG A O 1
ATOM 733 N N . GLU A 1 96 ? 12.310 -6.075 7.209 1.00 93.00 96 GLU A N 1
ATOM 734 C CA . GLU A 1 96 ? 13.543 -6.849 7.339 1.00 93.00 96 GLU A CA 1
ATOM 735 C C . GLU A 1 96 ? 14.780 -5.993 7.019 1.00 93.00 96 GLU A C 1
ATOM 737 O O . GLU A 1 96 ? 15.762 -6.011 7.762 1.00 93.00 96 GLU A O 1
ATOM 742 N N . ARG A 1 97 ? 14.741 -5.184 5.950 1.00 90.06 97 ARG A N 1
ATOM 743 C CA . ARG A 1 97 ? 15.850 -4.275 5.614 1.00 90.06 97 ARG A CA 1
ATOM 744 C C . ARG A 1 97 ? 16.018 -3.147 6.625 1.00 90.06 97 ARG A C 1
ATOM 746 O O . ARG A 1 97 ? 17.158 -2.809 6.949 1.00 90.06 97 ARG A O 1
ATOM 753 N N . ALA A 1 98 ? 14.923 -2.579 7.125 1.00 89.44 98 ALA A N 1
ATOM 754 C CA . ALA A 1 98 ? 14.965 -1.552 8.161 1.00 89.44 98 ALA A CA 1
ATOM 755 C C . ALA A 1 98 ? 15.602 -2.090 9.454 1.00 89.44 98 ALA A C 1
ATOM 757 O O . ALA A 1 98 ? 16.485 -1.437 10.007 1.00 89.44 98 ALA A O 1
ATOM 758 N N . GLY A 1 99 ? 15.244 -3.312 9.865 1.00 86.19 99 GLY A N 1
ATOM 759 C CA . GLY A 1 99 ? 15.831 -3.985 11.029 1.00 86.19 99 GLY A CA 1
ATOM 760 C C . GLY A 1 99 ? 17.295 -4.394 10.840 1.00 86.19 99 GLY A C 1
ATOM 761 O O . GLY A 1 99 ? 18.073 -4.364 11.785 1.00 86.19 99 GLY A O 1
ATOM 762 N N . ARG A 1 100 ? 17.723 -4.723 9.614 1.00 82.44 100 ARG A N 1
ATOM 763 C CA . ARG A 1 100 ? 19.143 -5.009 9.336 1.00 82.44 100 ARG A CA 1
ATOM 764 C C . ARG A 1 100 ? 20.014 -3.758 9.468 1.00 82.44 100 ARG A C 1
ATOM 766 O O . ARG A 1 100 ? 21.106 -3.848 10.022 1.00 82.44 100 ARG A O 1
ATOM 773 N N . ARG A 1 101 ? 19.535 -2.590 9.017 1.00 65.00 101 ARG A N 1
ATOM 774 C CA . ARG A 1 101 ? 20.293 -1.322 9.062 1.00 65.00 101 ARG A CA 1
ATOM 775 C C . ARG A 1 101 ? 20.666 -0.875 10.475 1.00 65.00 101 ARG A C 1
ATOM 777 O O . ARG A 1 101 ? 21.715 -0.265 10.641 1.00 65.00 101 ARG A O 1
ATOM 784 N N . THR A 1 102 ? 19.850 -1.187 11.476 1.00 60.06 102 THR A N 1
ATOM 785 C CA . THR A 1 102 ? 20.143 -0.851 12.877 1.00 60.06 102 THR A CA 1
ATOM 786 C C . THR A 1 102 ? 21.167 -1.791 13.515 1.00 60.06 102 THR A C 1
ATOM 788 O O . THR A 1 102 ? 21.820 -1.407 14.478 1.00 60.06 102 THR A O 1
ATOM 791 N N . THR A 1 103 ? 21.367 -2.992 12.966 1.00 57.19 103 THR A N 1
ATOM 792 C CA . THR A 1 103 ? 22.281 -4.001 13.538 1.00 57.19 103 THR A CA 1
ATOM 793 C C . THR A 1 103 ? 23.698 -3.988 12.960 1.00 57.19 103 THR A C 1
ATOM 795 O O . THR A 1 103 ? 24.610 -4.519 13.586 1.00 57.19 103 THR A O 1
ATOM 798 N N . THR A 1 104 ? 23.939 -3.354 11.807 1.00 56.38 104 THR A N 1
ATOM 799 C CA . THR A 1 104 ? 25.272 -3.363 11.167 1.00 56.38 104 THR A CA 1
ATOM 800 C C . THR A 1 104 ? 26.274 -2.365 11.764 1.00 56.38 104 THR A C 1
ATOM 802 O O . THR A 1 104 ? 27.399 -2.274 11.283 1.00 56.38 104 THR A O 1
ATOM 805 N N . SER A 1 105 ? 25.908 -1.627 12.815 1.00 51.53 105 SER A N 1
ATOM 806 C CA . SER A 1 105 ? 26.789 -0.664 13.491 1.00 51.53 105 SER A CA 1
ATOM 807 C C . SER A 1 105 ? 26.937 -0.978 14.980 1.00 51.53 105 SER A C 1
ATOM 809 O O . SER A 1 105 ? 26.678 -0.128 15.823 1.00 51.53 105 SER A O 1
ATOM 811 N N . ALA A 1 106 ? 27.332 -2.204 15.317 1.00 54.22 106 ALA A N 1
ATOM 812 C CA . ALA A 1 106 ? 27.864 -2.532 16.643 1.00 54.22 106 ALA A CA 1
ATOM 813 C C . ALA A 1 106 ? 28.629 -3.865 16.615 1.00 54.22 106 ALA A C 1
ATOM 815 O O . ALA A 1 106 ? 28.388 -4.758 17.420 1.00 54.22 106 ALA A O 1
ATOM 816 N N . GLY A 1 107 ? 29.549 -4.028 15.665 1.00 51.34 107 GLY A N 1
ATOM 817 C CA . GLY A 1 107 ? 30.635 -4.979 15.871 1.00 51.34 107 GLY A CA 1
ATOM 818 C C . GLY A 1 107 ? 31.709 -4.277 16.699 1.00 51.34 107 GLY A C 1
ATOM 819 O O . GLY A 1 107 ? 32.260 -3.299 16.188 1.00 51.34 107 GLY A O 1
ATOM 820 N N . PRO A 1 108 ? 32.037 -4.702 17.936 1.00 53.31 108 PRO A N 1
ATOM 821 C CA . PRO A 1 108 ? 33.309 -4.313 18.518 1.00 53.31 108 PRO A CA 1
ATOM 822 C C . PRO A 1 108 ? 34.381 -4.802 17.545 1.00 53.31 108 PRO A C 1
ATOM 824 O O . PRO A 1 108 ? 34.492 -5.999 17.274 1.00 53.31 108 PRO A O 1
ATOM 827 N N . CYS A 1 109 ? 35.116 -3.859 16.961 1.00 54.16 109 CYS A N 1
ATOM 828 C CA . CYS A 1 109 ? 36.362 -4.139 16.273 1.00 54.16 109 CYS A CA 1
ATOM 829 C C . CYS A 1 109 ? 37.290 -4.729 17.334 1.00 54.16 109 CYS A C 1
ATOM 831 O O . CYS A 1 109 ? 37.964 -3.997 18.054 1.00 54.16 109 CYS A O 1
ATOM 833 N N . MET A 1 110 ? 37.233 -6.047 17.522 1.00 64.06 110 MET A N 1
ATOM 834 C CA . MET A 1 110 ? 38.242 -6.746 18.294 1.00 64.06 110 MET A CA 1
ATOM 835 C C . MET A 1 110 ? 39.543 -6.517 17.526 1.00 64.06 110 MET A C 1
ATOM 837 O O . MET A 1 110 ? 39.617 -6.919 16.359 1.00 64.06 110 MET A O 1
ATOM 841 N N . PRO A 1 111 ? 40.536 -5.825 18.110 1.00 56.53 111 PRO A N 1
ATOM 842 C CA . PRO A 1 111 ? 41.823 -5.689 17.462 1.00 56.53 111 PRO A CA 1
ATOM 843 C C . PRO A 1 111 ? 42.360 -7.105 17.265 1.00 56.53 111 PRO A C 1
ATOM 845 O O . PRO A 1 111 ? 42.515 -7.861 18.225 1.00 56.53 111 PRO A O 1
ATOM 848 N N . LEU A 1 112 ? 42.585 -7.487 16.007 1.00 65.94 112 LEU A N 1
ATOM 849 C CA . LEU A 1 112 ? 43.352 -8.685 15.701 1.00 65.94 112 LEU A CA 1
ATOM 850 C C . LEU A 1 112 ? 44.677 -8.588 16.473 1.00 65.94 112 LEU A C 1
ATOM 852 O O . LEU A 1 112 ? 45.329 -7.541 16.396 1.00 65.94 112 LEU A O 1
ATOM 856 N N . PRO A 1 113 ? 45.076 -9.621 17.235 1.00 55.34 113 PRO A N 1
ATOM 857 C CA . PRO A 1 113 ? 46.367 -9.609 17.895 1.00 55.34 113 PRO A CA 1
ATOM 858 C C . PRO A 1 113 ? 47.457 -9.435 16.836 1.00 55.34 113 PRO A C 1
ATOM 860 O O . PRO A 1 113 ? 47.537 -10.188 15.865 1.00 55.34 113 PRO A O 1
ATOM 863 N N . SER A 1 114 ? 48.253 -8.384 17.034 1.00 58.12 114 SER A N 1
ATOM 864 C CA . SER A 1 114 ? 49.449 -8.058 16.266 1.00 58.12 114 SER A CA 1
ATOM 865 C C . SER A 1 114 ? 50.310 -9.309 16.061 1.00 58.12 114 SER A C 1
ATOM 867 O O . SER A 1 114 ? 50.579 -10.008 17.043 1.00 58.12 114 SER A O 1
ATOM 869 N N . PRO A 1 115 ? 50.784 -9.601 14.836 1.00 56.59 115 PRO A N 1
ATOM 870 C CA . PRO A 1 115 ? 51.775 -10.647 14.643 1.00 56.59 115 PRO A CA 1
ATOM 871 C C . PRO A 1 115 ? 53.032 -10.294 15.450 1.00 56.59 115 PRO A C 1
ATOM 873 O O . PRO A 1 115 ? 53.502 -9.155 15.431 1.00 56.59 115 PRO A O 1
ATOM 876 N N . ALA A 1 116 ? 53.528 -11.268 16.211 1.00 60.44 116 ALA A N 1
ATOM 877 C CA . ALA A 1 116 ? 54.758 -11.151 16.982 1.00 60.44 116 ALA A CA 1
ATOM 878 C C . ALA A 1 116 ? 55.955 -10.842 16.058 1.00 60.44 116 ALA A C 1
ATOM 880 O O . ALA A 1 116 ? 55.981 -11.319 14.918 1.00 60.44 116 ALA A O 1
ATOM 881 N N . PRO A 1 117 ? 56.964 -10.084 16.526 1.00 52.94 117 PRO A N 1
ATOM 882 C CA . PRO A 1 117 ? 58.180 -9.859 15.760 1.00 52.94 117 PRO A CA 1
ATOM 883 C C . PRO A 1 117 ? 58.959 -11.175 15.649 1.00 52.94 117 PRO A C 1
ATOM 885 O O . PRO A 1 117 ? 59.512 -11.673 16.628 1.00 52.94 117 PRO A O 1
ATOM 888 N N . ALA A 1 118 ? 58.993 -11.752 14.448 1.00 47.69 118 ALA A N 1
ATOM 889 C CA . ALA A 1 118 ? 59.923 -12.823 14.128 1.00 47.69 118 ALA A CA 1
ATOM 890 C C . ALA A 1 118 ? 61.325 -12.218 13.985 1.00 47.69 118 ALA A C 1
ATOM 892 O O . ALA A 1 118 ? 61.571 -11.371 13.125 1.00 47.69 118 ALA A O 1
ATOM 893 N N . CYS A 1 119 ? 62.228 -12.642 14.867 1.00 46.62 119 CYS A N 1
ATOM 894 C CA . CYS A 1 119 ? 63.651 -12.360 14.786 1.00 46.62 119 CYS A CA 1
ATOM 895 C C . CYS A 1 119 ? 64.224 -12.775 13.424 1.00 46.62 119 CYS A C 1
ATOM 897 O O . CYS A 1 119 ? 63.889 -13.825 12.878 1.00 46.62 119 CYS A O 1
ATOM 899 N N . ASN A 1 120 ? 65.127 -11.929 12.932 1.00 50.28 120 ASN A N 1
ATOM 900 C CA . ASN A 1 120 ? 65.942 -12.099 11.738 1.00 50.28 120 ASN A CA 1
ATOM 901 C C . ASN A 1 120 ? 66.488 -13.523 11.565 1.00 50.28 120 ASN A C 1
ATOM 903 O O . ASN A 1 120 ? 67.235 -14.014 12.411 1.00 50.28 120 ASN A O 1
ATOM 907 N N . ALA A 1 121 ? 66.246 -14.104 10.393 1.00 45.25 121 ALA A N 1
ATOM 908 C CA . ALA A 1 121 ? 67.148 -15.073 9.794 1.00 45.25 121 ALA A CA 1
ATOM 909 C C . ALA A 1 121 ? 67.359 -14.684 8.326 1.00 45.25 121 ALA A C 1
ATOM 911 O O . ALA A 1 121 ? 66.465 -14.804 7.492 1.00 45.25 121 ALA A O 1
ATOM 912 N N . LEU A 1 122 ? 68.557 -14.160 8.058 1.00 54.31 122 LEU A N 1
ATOM 913 C CA . LEU A 1 122 ? 69.166 -14.022 6.740 1.00 54.31 122 LEU A CA 1
ATOM 914 C C . LEU A 1 122 ? 69.016 -15.339 5.970 1.00 54.31 122 LEU A C 1
ATOM 916 O O . LEU A 1 122 ? 69.619 -16.319 6.398 1.00 54.31 122 LEU A O 1
ATOM 920 N N . GLN A 1 123 ? 68.325 -15.346 4.828 1.00 49.12 123 GLN A N 1
ATOM 921 C CA . GLN A 1 123 ? 68.638 -16.251 3.720 1.00 49.12 123 GLN A CA 1
ATOM 922 C C . GLN A 1 123 ? 68.416 -15.537 2.384 1.00 49.12 123 GLN A C 1
ATOM 924 O O . GLN A 1 123 ? 67.327 -15.074 2.054 1.00 49.12 123 GLN A O 1
ATOM 929 N N . SER A 1 124 ? 69.531 -15.418 1.670 1.00 48.28 124 SER A N 1
ATOM 930 C CA . SER A 1 124 ? 69.688 -15.045 0.271 1.00 48.28 124 SER A CA 1
ATOM 931 C C . SER A 1 124 ? 69.105 -16.116 -0.649 1.00 48.28 124 SER A C 1
ATOM 933 O O . SER A 1 124 ? 69.210 -17.296 -0.317 1.00 48.28 124 SER A O 1
ATOM 935 N N . GLY A 1 125 ? 68.643 -15.743 -1.843 1.00 43.97 125 GLY A N 1
ATOM 936 C CA . GLY A 1 125 ? 68.477 -16.722 -2.923 1.00 43.97 125 GLY A CA 1
ATOM 937 C C . GLY A 1 125 ? 67.350 -16.433 -3.906 1.00 43.97 125 GLY A C 1
ATOM 938 O O . GLY A 1 125 ? 66.206 -16.768 -3.643 1.00 43.97 125 GLY A O 1
ATOM 939 N N . GLU A 1 126 ? 67.738 -15.802 -5.012 1.00 45.28 126 GLU A N 1
ATOM 940 C CA . GLU A 1 126 ? 67.319 -16.015 -6.408 1.00 45.28 126 GLU A CA 1
ATOM 941 C C . GLU A 1 126 ? 65.862 -16.357 -6.798 1.00 45.28 126 GLU A C 1
ATOM 943 O O . GLU A 1 126 ? 65.267 -17.358 -6.416 1.00 45.28 126 GLU A O 1
ATOM 948 N N . GLU A 1 127 ? 65.366 -15.504 -7.705 1.00 50.72 127 GLU A N 1
ATOM 949 C CA . GLU A 1 127 ? 64.551 -15.786 -8.896 1.00 50.72 127 GLU A CA 1
ATOM 950 C C . GLU A 1 127 ? 63.892 -17.166 -9.044 1.00 50.72 127 GLU A C 1
ATOM 952 O O . GLU A 1 127 ? 64.562 -18.157 -9.310 1.00 50.72 127 GLU A O 1
ATOM 957 N N . THR A 1 128 ? 62.562 -17.186 -9.208 1.00 44.12 128 THR A N 1
ATOM 958 C CA . THR A 1 128 ? 61.975 -17.733 -10.446 1.00 44.12 128 THR A CA 1
ATOM 959 C C . THR A 1 128 ? 60.562 -17.200 -10.701 1.00 44.12 128 THR A C 1
ATOM 961 O O . THR A 1 128 ? 59.715 -17.122 -9.814 1.00 44.12 128 THR A O 1
ATOM 964 N N . ARG A 1 129 ? 60.312 -16.848 -11.965 1.00 52.94 129 ARG A N 1
ATOM 965 C CA . ARG A 1 129 ? 59.012 -16.524 -12.569 1.00 52.94 129 ARG A CA 1
ATOM 966 C C . ARG A 1 129 ? 57.938 -17.564 -12.220 1.00 52.94 129 ARG A C 1
ATOM 968 O O . ARG A 1 129 ? 58.169 -18.757 -12.391 1.00 52.94 129 ARG A O 1
ATOM 975 N N . SER A 1 130 ? 56.723 -17.119 -11.891 1.00 49.53 130 SER A N 1
ATOM 976 C CA . SER A 1 130 ? 55.532 -17.975 -11.984 1.00 49.53 130 SER A CA 1
ATOM 977 C C . SER A 1 130 ? 54.290 -17.188 -12.413 1.00 49.53 130 SER A C 1
ATOM 979 O O . SER A 1 130 ? 53.641 -16.501 -11.633 1.00 49.53 130 SER A O 1
ATOM 981 N N . SER A 1 131 ? 54.067 -17.226 -13.726 1.00 47.88 131 SER A N 1
ATOM 982 C CA . SER A 1 131 ? 52.814 -17.518 -14.430 1.00 47.88 131 SER A CA 1
ATOM 983 C C . SER A 1 131 ? 51.477 -17.172 -13.760 1.00 47.88 131 SER A C 1
ATOM 985 O O . SER A 1 131 ? 51.111 -17.694 -12.712 1.00 47.88 131 SER A O 1
ATOM 987 N N . GLY A 1 132 ? 50.691 -16.363 -14.477 1.00 51.22 132 GLY A N 1
ATOM 988 C CA . GLY A 1 132 ? 49.343 -15.943 -14.115 1.00 51.22 132 GLY A CA 1
ATOM 989 C C . GLY A 1 132 ? 48.373 -17.096 -13.843 1.00 51.22 132 GLY A C 1
ATOM 990 O O . GLY A 1 132 ? 48.144 -17.968 -14.681 1.00 51.22 132 GLY A O 1
ATOM 991 N N . GLY A 1 133 ? 47.752 -17.045 -12.665 1.00 43.09 133 GLY A N 1
ATOM 992 C CA . GLY A 1 133 ? 46.603 -17.862 -12.302 1.00 43.09 133 GLY A CA 1
ATOM 993 C C . GLY A 1 133 ? 45.304 -17.165 -12.699 1.00 43.09 133 GLY A C 1
ATOM 994 O O . GLY A 1 133 ? 44.927 -16.150 -12.118 1.00 43.09 133 GLY A O 1
ATOM 995 N N . LEU A 1 134 ? 44.608 -17.725 -13.687 1.00 64.19 134 LEU A N 1
ATOM 996 C CA . LEU A 1 134 ? 43.210 -17.412 -13.976 1.00 64.19 134 LEU A CA 1
ATOM 997 C C . LEU A 1 134 ? 42.337 -17.721 -12.743 1.00 64.19 134 LEU A C 1
ATOM 999 O O . LEU A 1 134 ? 42.553 -18.748 -12.091 1.00 64.19 134 LEU A O 1
ATOM 1003 N N . PRO A 1 135 ? 41.314 -16.905 -12.430 1.00 59.41 135 PRO A N 1
ATOM 1004 C CA . PRO A 1 135 ? 40.389 -17.222 -11.353 1.00 59.41 135 PRO A CA 1
ATOM 1005 C C . PRO A 1 135 ? 39.584 -18.476 -11.716 1.00 59.41 135 PRO A C 1
ATOM 1007 O O . PRO A 1 135 ? 38.789 -18.487 -12.659 1.00 59.41 135 PRO A O 1
ATOM 1010 N N . ARG A 1 136 ? 39.795 -19.553 -10.950 1.00 51.81 136 ARG A N 1
ATOM 1011 C CA . ARG A 1 136 ? 38.974 -20.768 -10.987 1.00 51.81 136 ARG A CA 1
ATOM 1012 C C . ARG A 1 136 ? 37.524 -20.399 -10.670 1.00 51.81 136 ARG A C 1
ATOM 1014 O O . ARG A 1 136 ? 37.172 -20.096 -9.534 1.00 51.81 136 ARG A O 1
ATOM 1021 N N . ARG A 1 137 ? 36.688 -20.444 -11.703 1.00 55.28 137 ARG A N 1
ATOM 1022 C CA . ARG A 1 137 ? 35.228 -20.386 -11.616 1.00 55.28 137 ARG A CA 1
ATOM 1023 C C . ARG A 1 137 ? 34.746 -21.606 -10.806 1.00 55.28 137 ARG A C 1
ATOM 102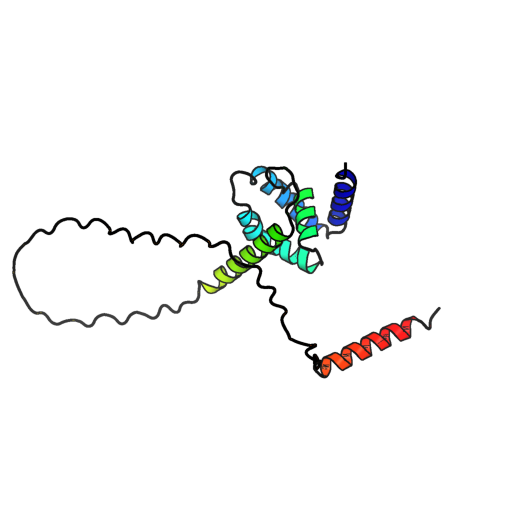5 O O . ARG A 1 137 ? 35.145 -22.721 -11.148 1.00 55.28 137 ARG A O 1
ATOM 1032 N N . PRO A 1 138 ? 33.930 -21.444 -9.751 1.00 62.34 138 PRO A N 1
ATOM 1033 C CA . PRO A 1 138 ? 33.350 -22.586 -9.053 1.00 62.34 138 PRO A CA 1
ATOM 1034 C C . PRO A 1 138 ? 32.410 -23.362 -9.996 1.00 62.34 138 PRO A C 1
ATOM 1036 O O . PRO A 1 138 ? 31.767 -22.744 -10.853 1.00 62.34 138 PRO A O 1
ATOM 1039 N N . PRO A 1 139 ? 32.325 -24.699 -9.874 1.00 64.00 139 PRO A N 1
ATOM 1040 C CA . PRO A 1 139 ? 31.425 -25.500 -10.690 1.00 64.00 139 PRO A CA 1
ATOM 1041 C C . PRO A 1 139 ? 29.973 -25.117 -10.395 1.00 64.00 139 PRO A C 1
ATOM 1043 O O . PRO A 1 139 ? 29.532 -25.076 -9.247 1.00 64.00 139 PRO A O 1
ATOM 1046 N N . VAL A 1 140 ? 29.236 -24.827 -11.464 1.00 58.41 140 VAL A N 1
ATOM 1047 C CA . VAL A 1 140 ? 27.792 -24.606 -11.446 1.00 58.41 140 VAL A CA 1
ATOM 1048 C C . VAL A 1 140 ? 27.135 -25.921 -11.030 1.00 58.41 140 VAL A C 1
ATOM 1050 O O . VAL A 1 140 ? 27.100 -26.875 -11.804 1.00 58.41 140 VAL A O 1
ATOM 1053 N N . GLN A 1 141 ? 26.638 -25.989 -9.796 1.00 61.97 141 GLN A N 1
ATOM 1054 C CA . GLN A 1 141 ? 25.744 -27.065 -9.384 1.00 61.97 141 GLN A CA 1
ATOM 1055 C C . GLN A 1 141 ? 24.422 -26.879 -10.130 1.00 61.97 141 GLN A C 1
ATOM 1057 O O . GLN A 1 141 ? 23.673 -25.936 -9.876 1.00 61.97 141 GLN A O 1
ATOM 1062 N N . HIS A 1 142 ? 24.164 -27.761 -11.092 1.00 55.56 142 HIS A N 1
ATOM 1063 C CA . HIS A 1 142 ? 22.849 -27.909 -11.697 1.00 55.56 142 HIS A CA 1
ATOM 1064 C C . HIS A 1 142 ? 21.843 -28.312 -10.606 1.00 55.56 142 HIS A C 1
ATOM 1066 O O . HIS A 1 142 ? 22.095 -29.295 -9.903 1.00 55.56 142 HIS A O 1
ATOM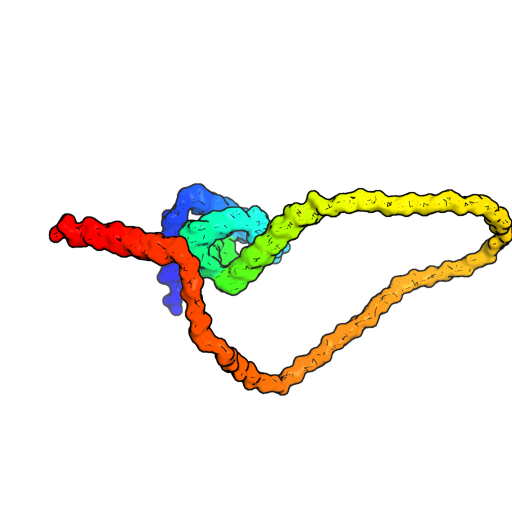 1072 N N . PRO A 1 143 ? 20.711 -27.604 -10.442 1.00 65.44 143 PRO A N 1
ATOM 1073 C CA . PRO A 1 143 ? 19.642 -28.097 -9.591 1.0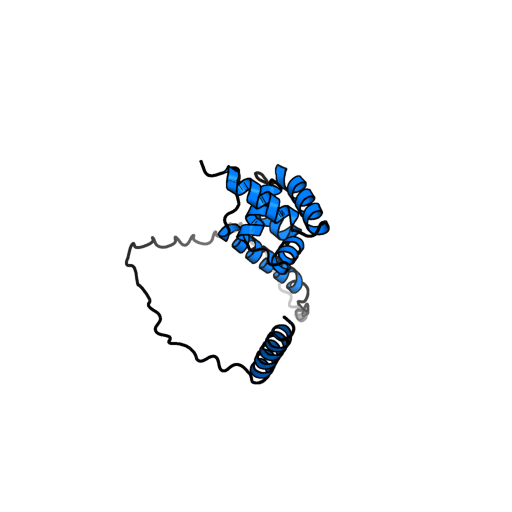0 65.44 143 PRO A CA 1
ATOM 1074 C C . PRO A 1 143 ? 19.041 -29.368 -10.221 1.00 65.44 143 PRO A C 1
ATOM 1076 O O . PRO A 1 143 ? 18.838 -29.405 -11.440 1.00 65.44 143 PRO A O 1
ATOM 1079 N N . PRO A 1 144 ? 18.754 -30.414 -9.426 1.00 66.56 144 PRO A N 1
ATOM 1080 C CA . PRO A 1 144 ? 18.045 -31.587 -9.914 1.00 66.56 144 PRO A CA 1
ATOM 1081 C C . PRO A 1 144 ? 16.637 -31.197 -10.382 1.00 66.56 144 PRO A C 1
ATOM 1083 O O . PRO A 1 144 ? 15.965 -30.359 -9.779 1.00 66.56 144 PRO A O 1
ATOM 1086 N N . ALA A 1 145 ? 16.216 -31.811 -11.486 1.00 62.41 145 ALA A N 1
ATOM 1087 C CA . ALA A 1 145 ? 14.905 -31.624 -12.087 1.00 62.41 145 ALA A CA 1
ATOM 1088 C C . ALA A 1 145 ? 13.771 -31.921 -11.080 1.00 62.41 145 ALA A C 1
ATOM 1090 O O . ALA A 1 145 ? 13.876 -32.877 -10.306 1.00 62.41 145 ALA A O 1
ATOM 1091 N N . PRO A 1 146 ? 12.673 -31.144 -11.087 1.00 53.47 146 PRO A N 1
ATOM 1092 C CA . PRO A 1 146 ? 11.517 -31.425 -10.250 1.00 53.47 146 PRO A CA 1
ATOM 1093 C C . PRO A 1 146 ? 10.796 -32.679 -10.760 1.00 53.47 146 PRO A C 1
ATOM 1095 O O . PRO A 1 146 ? 10.261 -32.707 -11.867 1.00 53.47 146 PRO A O 1
ATOM 1098 N N . MET A 1 147 ? 10.775 -33.718 -9.927 1.00 64.38 147 MET A N 1
ATOM 1099 C CA . MET A 1 147 ? 9.899 -34.875 -10.098 1.00 64.38 147 MET A CA 1
ATOM 1100 C C . MET A 1 147 ? 8.432 -34.440 -9.922 1.00 64.38 147 MET A C 1
ATOM 1102 O O . MET A 1 147 ? 8.119 -33.764 -8.938 1.00 64.38 147 MET A O 1
ATOM 1106 N N . PRO A 1 148 ? 7.508 -34.842 -10.810 1.00 60.31 148 PRO A N 1
ATOM 1107 C CA . PRO A 1 148 ? 6.079 -34.716 -10.572 1.00 60.31 148 PRO A CA 1
ATOM 1108 C C . PRO A 1 148 ? 5.640 -35.885 -9.684 1.00 60.31 148 PRO A C 1
ATOM 1110 O O . PRO A 1 148 ? 5.683 -37.041 -10.101 1.00 60.31 148 PRO A O 1
ATOM 1113 N N . GLY A 1 149 ? 5.252 -35.611 -8.438 1.00 47.97 149 GLY A N 1
ATOM 1114 C CA . GLY A 1 149 ? 4.924 -36.688 -7.509 1.00 47.97 149 GLY A CA 1
ATOM 1115 C C . GLY A 1 149 ? 4.208 -36.249 -6.239 1.00 47.97 149 GLY A C 1
ATOM 1116 O O . GLY A 1 149 ? 4.847 -35.933 -5.247 1.00 47.97 149 GLY A O 1
ATOM 1117 N N . LEU A 1 150 ? 2.880 -36.358 -6.301 1.00 51.28 150 LEU A N 1
ATOM 1118 C CA . LEU A 1 150 ? 1.961 -36.711 -5.215 1.00 51.28 150 LEU A CA 1
ATOM 1119 C C . LEU A 1 150 ? 1.714 -35.675 -4.104 1.00 51.28 150 LEU A C 1
ATOM 1121 O O . LEU A 1 150 ? 2.481 -35.479 -3.166 1.00 51.28 150 LEU A O 1
ATOM 1125 N N . SER A 1 151 ? 0.512 -35.104 -4.193 1.00 51.91 151 SER A N 1
ATOM 1126 C CA . SER A 1 151 ? -0.259 -34.461 -3.137 1.00 51.91 151 SER A CA 1
ATOM 1127 C C . SER A 1 151 ? -0.222 -35.260 -1.830 1.00 51.91 151 SER A C 1
ATOM 1129 O O . SER A 1 151 ? -0.992 -36.198 -1.639 1.00 51.91 151 SER A O 1
ATOM 1131 N N . SER A 1 152 ? 0.637 -34.856 -0.897 1.00 45.41 152 SER A N 1
ATOM 1132 C CA . SER A 1 152 ? 0.554 -35.304 0.490 1.00 45.41 152 SER A CA 1
ATOM 1133 C C . SER A 1 152 ? -0.259 -34.280 1.276 1.00 45.41 152 SER A C 1
ATOM 1135 O O . SER A 1 152 ? 0.265 -33.283 1.771 1.00 45.41 152 SER A O 1
ATOM 1137 N N . VAL A 1 153 ? -1.561 -34.541 1.387 1.00 54.97 153 VAL A N 1
ATOM 1138 C CA . VAL A 1 153 ? -2.443 -33.917 2.378 1.00 54.97 153 VAL A CA 1
ATOM 1139 C C . VAL A 1 153 ? -1.881 -34.256 3.759 1.00 54.97 153 VAL A C 1
ATOM 1141 O O . VAL A 1 153 ? -2.054 -35.362 4.262 1.00 54.97 153 VAL A O 1
ATOM 1144 N N . ARG A 1 154 ? -1.148 -33.321 4.367 1.00 44.22 154 ARG A N 1
ATOM 1145 C CA . ARG A 1 154 ? -0.837 -33.366 5.797 1.00 44.22 154 ARG A CA 1
ATOM 1146 C C . ARG A 1 154 ? -1.996 -32.719 6.546 1.00 44.22 154 ARG A C 1
ATOM 1148 O O . ARG A 1 154 ? -2.002 -31.517 6.784 1.00 44.22 154 ARG A O 1
ATOM 1155 N N . THR A 1 155 ? -2.979 -33.526 6.923 1.00 52.44 155 THR A N 1
ATOM 1156 C CA . THR A 1 155 ? -3.841 -33.233 8.069 1.00 52.44 155 THR A CA 1
ATOM 1157 C C . THR A 1 155 ? -2.974 -33.267 9.324 1.00 52.44 155 THR A C 1
ATOM 1159 O O . THR A 1 155 ? -2.533 -34.334 9.746 1.00 52.44 155 THR A O 1
ATOM 1162 N N . SER A 1 156 ? -2.686 -32.096 9.894 1.00 48.78 156 SER A N 1
ATOM 1163 C CA . SER A 1 156 ? -2.096 -31.987 11.231 1.00 48.78 156 SER A CA 1
ATOM 1164 C C . SER A 1 156 ? -3.090 -32.505 12.276 1.00 48.78 156 SER A C 1
ATOM 1166 O O . SER A 1 156 ? -4.193 -31.963 12.364 1.00 48.78 156 SER A O 1
ATOM 1168 N N . PRO A 1 157 ? -2.719 -33.496 13.104 1.00 57.72 157 PRO A N 1
ATOM 1169 C CA . PRO A 1 157 ? -3.470 -33.871 14.285 1.00 57.72 157 PRO A CA 1
ATOM 1170 C C . PRO A 1 157 ? -2.945 -33.017 15.440 1.00 57.72 157 PRO A C 1
ATOM 1172 O O . PRO A 1 157 ? -1.993 -33.385 16.119 1.00 57.72 157 PRO A O 1
ATOM 1175 N N . ASN A 1 158 ? -3.518 -31.836 15.640 1.00 49.06 158 ASN A N 1
ATOM 1176 C CA . ASN A 1 158 ? -3.367 -31.145 16.914 1.00 49.06 158 ASN A CA 1
ATOM 1177 C C . ASN A 1 158 ? -4.709 -30.522 17.272 1.00 49.06 158 ASN A C 1
ATOM 1179 O O . ASN A 1 158 ? -5.177 -29.594 16.616 1.00 49.06 158 ASN A O 1
ATOM 1183 N N . GLY A 1 159 ? -5.345 -31.131 18.272 1.00 50.72 159 GLY A N 1
ATOM 1184 C CA . GLY A 1 159 ? -6.601 -30.686 18.854 1.00 50.72 159 GLY A CA 1
ATOM 1185 C C . GLY A 1 159 ? -6.485 -29.311 19.522 1.00 50.72 159 GLY A C 1
ATOM 1186 O O . GLY A 1 159 ? -5.422 -28.684 19.499 1.00 50.72 159 GLY A O 1
ATOM 1187 N N . PRO A 1 160 ? -7.583 -28.821 20.117 1.00 52.44 160 PRO A N 1
ATOM 1188 C CA . PRO A 1 160 ? -7.628 -27.496 20.709 1.00 52.44 160 PRO A CA 1
ATOM 1189 C C . PRO A 1 160 ? -6.671 -27.447 21.899 1.00 52.44 160 PRO A C 1
ATOM 1191 O O . PRO A 1 160 ? -6.951 -27.979 22.972 1.00 52.44 160 PRO A O 1
ATOM 1194 N N . ALA A 1 161 ? -5.525 -26.796 21.708 1.00 51.50 161 ALA A N 1
ATOM 1195 C CA . ALA A 1 161 ? -4.702 -26.347 22.811 1.00 51.50 161 ALA A CA 1
ATOM 1196 C C . ALA A 1 161 ? -5.571 -25.416 23.664 1.00 51.50 161 ALA A C 1
ATOM 1198 O O . ALA A 1 161 ? -5.910 -24.306 23.247 1.00 51.50 161 ALA A O 1
ATOM 1199 N N . GLY A 1 162 ? -5.982 -25.898 24.837 1.00 50.62 162 GLY A N 1
ATOM 1200 C CA . GLY A 1 162 ? -6.613 -25.083 25.858 1.00 50.62 162 GLY A CA 1
ATOM 1201 C C . GLY A 1 162 ? -5.663 -23.951 26.221 1.00 50.62 162 GLY A C 1
ATOM 1202 O O . GLY A 1 162 ? -4.705 -24.147 26.965 1.00 50.62 162 GLY A O 1
ATOM 1203 N N . PHE A 1 163 ? -5.912 -22.768 25.666 1.00 53.75 163 PHE A N 1
ATOM 1204 C CA . PHE A 1 163 ? -5.243 -21.545 26.073 1.00 53.75 163 PHE A CA 1
ATOM 1205 C C . PHE A 1 163 ? -5.657 -21.249 27.515 1.00 53.75 163 PHE A C 1
ATOM 1207 O O . PHE A 1 163 ? -6.713 -20.673 27.784 1.00 53.75 163 PHE A O 1
ATOM 1214 N N . VAL A 1 164 ? -4.821 -21.661 28.466 1.00 56.44 164 VAL A N 1
ATOM 1215 C CA . VAL A 1 164 ? -4.907 -21.190 29.845 1.00 56.44 164 VAL A CA 1
ATOM 1216 C C . VAL A 1 164 ? -4.499 -19.719 29.829 1.00 56.44 164 VAL A C 1
ATOM 1218 O O . VAL A 1 164 ? -3.321 -19.374 29.878 1.00 56.44 164 VAL A O 1
ATOM 1221 N N . LEU A 1 165 ? -5.497 -18.844 29.691 1.00 54.84 165 LEU A N 1
ATOM 1222 C CA . LEU A 1 165 ? -5.320 -17.400 29.777 1.00 54.84 165 LEU A CA 1
ATOM 1223 C C . LEU A 1 165 ? -4.692 -17.031 31.135 1.00 54.84 165 LEU A C 1
ATOM 1225 O O . LEU A 1 165 ? -5.201 -17.471 32.175 1.00 54.84 165 LEU A O 1
ATOM 1229 N N . PRO A 1 166 ? -3.622 -16.215 31.155 1.00 58.28 166 PRO A N 1
ATOM 1230 C CA . PRO A 1 166 ? -2.995 -15.761 32.390 1.00 58.28 166 PRO A CA 1
ATOM 1231 C C . PRO A 1 166 ? -3.999 -14.989 33.260 1.00 58.28 166 PRO A C 1
ATOM 1233 O O . PRO A 1 166 ? -4.848 -14.259 32.751 1.00 58.28 166 PRO A O 1
ATOM 1236 N N . ALA A 1 167 ? -3.911 -15.137 34.587 1.00 57.47 167 ALA A N 1
ATOM 1237 C CA . ALA A 1 167 ? -4.928 -14.670 35.542 1.00 57.47 167 ALA A CA 1
ATOM 1238 C C . ALA A 1 167 ? -5.296 -13.173 35.423 1.00 57.47 167 ALA A C 1
ATOM 1240 O O . ALA A 1 167 ? -6.419 -12.786 35.744 1.00 57.47 167 ALA A O 1
ATOM 1241 N N . HIS A 1 168 ? -4.387 -12.334 34.918 1.00 51.00 168 HIS A N 1
ATOM 1242 C CA . HIS A 1 168 ? -4.651 -10.913 34.684 1.00 51.00 168 HIS A CA 1
ATOM 1243 C C . HIS A 1 168 ? -5.636 -10.664 33.522 1.00 51.00 168 HIS A C 1
ATOM 1245 O O . HIS A 1 168 ? -6.432 -9.732 33.600 1.00 51.00 168 HIS A O 1
ATOM 1251 N N . ALA A 1 169 ? -5.659 -11.529 32.499 1.00 55.31 169 ALA A N 1
ATOM 1252 C CA . ALA A 1 169 ? -6.576 -11.429 31.360 1.00 55.31 169 ALA A CA 1
ATOM 1253 C C . ALA A 1 169 ? -8.030 -11.780 31.735 1.00 55.31 169 ALA A C 1
ATOM 1255 O O . ALA A 1 169 ? -8.975 -11.328 31.093 1.00 55.31 169 ALA A O 1
ATOM 1256 N N . ARG A 1 170 ? -8.234 -12.544 32.820 1.00 57.44 170 ARG A N 1
ATOM 1257 C CA . ARG A 1 170 ? -9.579 -12.816 33.360 1.00 57.44 170 ARG A CA 1
ATOM 12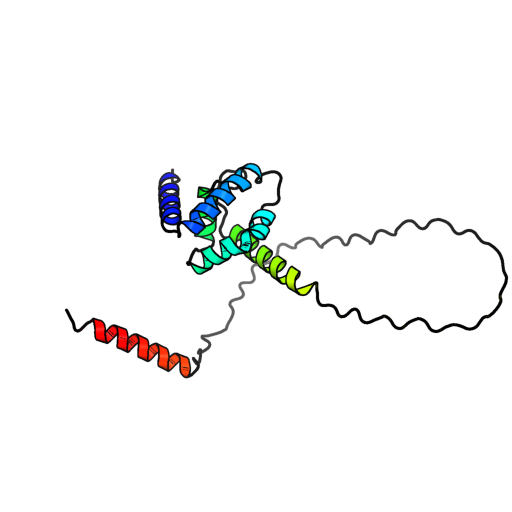58 C C . ARG A 1 170 ? -10.192 -11.582 34.027 1.00 57.44 170 ARG A C 1
ATOM 1260 O O . ARG A 1 170 ? -11.399 -11.381 33.939 1.00 57.44 170 ARG A O 1
ATOM 1267 N N . ARG A 1 171 ? -9.370 -10.738 34.667 1.00 59.75 171 ARG A N 1
ATOM 1268 C CA . ARG A 1 171 ? -9.847 -9.508 35.326 1.00 59.75 171 ARG A CA 1
ATOM 1269 C C . ARG A 1 171 ? -10.286 -8.448 34.319 1.00 59.75 171 ARG A C 1
ATOM 1271 O O . ARG A 1 171 ? -11.297 -7.796 34.547 1.00 59.75 171 ARG A O 1
ATOM 1278 N N . THR A 1 172 ? -9.573 -8.301 33.204 1.00 67.38 172 THR A N 1
ATOM 1279 C CA . THR A 1 172 ? -9.926 -7.320 32.165 1.00 67.38 172 THR A CA 1
ATOM 1280 C C . THR A 1 172 ? -11.209 -7.700 31.426 1.00 67.38 172 THR A C 1
ATOM 1282 O O . THR A 1 172 ? -12.043 -6.831 31.183 1.00 67.38 172 THR A O 1
ATOM 1285 N N . ALA A 1 173 ? -11.426 -8.992 31.156 1.00 63.91 173 ALA A N 1
ATOM 1286 C CA . ALA A 1 173 ? -12.669 -9.477 30.554 1.00 63.91 173 ALA A CA 1
ATOM 1287 C C . ALA A 1 173 ? -13.904 -9.208 31.440 1.00 63.91 173 ALA A C 1
ATOM 1289 O O . ALA A 1 173 ? -14.935 -8.767 30.937 1.00 63.91 173 ALA A O 1
ATOM 1290 N N . ALA A 1 174 ? -13.789 -9.399 32.761 1.00 66.81 174 ALA A N 1
ATOM 1291 C CA . ALA A 1 174 ? -14.872 -9.094 33.701 1.00 66.81 174 ALA A CA 1
ATOM 1292 C C . ALA A 1 174 ? -15.190 -7.586 33.777 1.00 66.81 174 ALA A C 1
ATOM 1294 O O . ALA A 1 174 ? -16.350 -7.202 33.912 1.00 66.81 174 ALA A O 1
ATOM 1295 N N . LEU A 1 175 ? -14.174 -6.727 33.648 1.00 67.50 175 LEU A N 1
ATOM 1296 C CA . LEU A 1 175 ? -14.333 -5.271 33.713 1.00 67.50 175 LEU A CA 1
ATOM 1297 C C . LEU A 1 175 ? -15.049 -4.720 32.467 1.00 67.50 175 LEU A C 1
ATOM 1299 O O . LEU A 1 175 ? -15.953 -3.899 32.591 1.00 67.50 175 LEU A O 1
ATOM 1303 N N . LEU A 1 176 ? -14.725 -5.242 31.278 1.00 71.38 176 LEU A N 1
ATOM 1304 C CA . LEU A 1 176 ? -15.418 -4.884 30.032 1.00 71.38 176 LEU A CA 1
ATOM 1305 C C . LEU A 1 176 ? -16.893 -5.303 30.038 1.00 71.38 176 LEU A C 1
ATOM 1307 O O . LEU A 1 176 ? -17.739 -4.573 29.524 1.00 71.38 176 LEU A O 1
ATOM 1311 N N . HIS A 1 177 ? -17.214 -6.448 30.644 1.00 72.06 177 HIS A N 1
ATOM 1312 C CA . HIS A 1 177 ? -18.600 -6.897 30.764 1.00 72.06 177 HIS A CA 1
ATOM 1313 C C . HIS A 1 177 ? -19.418 -6.001 31.707 1.00 72.06 177 HIS A C 1
ATOM 1315 O O . HIS A 1 177 ? -20.598 -5.772 31.455 1.00 72.06 177 HIS A O 1
ATOM 1321 N N . LYS A 1 178 ? -18.788 -5.454 32.757 1.00 69.75 178 LYS A N 1
ATOM 1322 C CA . LYS A 1 178 ? -19.440 -4.529 33.692 1.00 69.75 178 LYS A CA 1
ATOM 1323 C C . LYS A 1 178 ? -19.756 -3.177 33.045 1.00 69.75 178 LYS A C 1
ATOM 1325 O O . LYS A 1 178 ? -20.888 -2.730 33.140 1.00 69.75 178 LYS A O 1
ATOM 1330 N N . ILE A 1 179 ? -18.805 -2.596 32.305 1.00 71.44 179 ILE A N 1
ATOM 1331 C CA . ILE A 1 179 ? -19.011 -1.324 31.582 1.00 71.44 179 ILE A CA 1
ATOM 1332 C C . ILE A 1 179 ? -20.148 -1.447 30.560 1.00 71.44 179 ILE A C 1
ATOM 1334 O O . ILE A 1 179 ? -20.932 -0.523 30.382 1.00 71.44 179 ILE A O 1
ATOM 1338 N N . ARG A 1 180 ? -20.256 -2.601 29.891 1.00 71.25 180 ARG A N 1
ATOM 1339 C CA . ARG A 1 180 ? -21.313 -2.826 28.903 1.00 71.25 180 ARG A CA 1
ATOM 1340 C C . ARG A 1 180 ? -22.697 -2.967 29.539 1.00 71.25 180 ARG A C 1
ATOM 1342 O O . ARG A 1 180 ? -23.659 -2.525 28.939 1.00 71.25 180 ARG A O 1
ATOM 1349 N N . SER A 1 181 ? -22.779 -3.557 30.731 1.00 71.25 181 SER A N 1
ATOM 1350 C CA . SER A 1 181 ? -24.047 -3.744 31.446 1.00 71.25 181 SER A CA 1
ATOM 1351 C C . SER A 1 181 ? -24.564 -2.458 32.099 1.00 71.25 181 SER A C 1
ATOM 1353 O O . SER A 1 181 ? -25.764 -2.331 32.284 1.00 71.25 181 SER A O 1
ATOM 1355 N N . GLU A 1 182 ? -23.682 -1.516 32.445 1.00 71.81 182 GLU A N 1
ATOM 1356 C CA . GLU A 1 182 ? -24.058 -0.232 33.064 1.00 71.81 182 GLU A CA 1
ATOM 1357 C C . GLU A 1 182 ? -24.673 0.755 32.052 1.00 71.81 182 GLU A C 1
ATOM 1359 O O . GLU A 1 182 ? -25.413 1.646 32.439 1.00 71.81 182 GLU A O 1
ATOM 1364 N N . ASN A 1 183 ? -24.414 0.569 30.752 1.00 68.94 183 ASN A N 1
ATOM 1365 C CA . ASN A 1 183 ? -24.925 1.436 29.684 1.00 68.94 183 ASN A CA 1
ATOM 1366 C C . ASN A 1 183 ? -26.308 1.033 29.134 1.00 68.94 183 ASN A C 1
ATOM 1368 O O . ASN A 1 183 ? -26.851 1.773 28.317 1.00 68.94 183 ASN A O 1
ATOM 1372 N N . ASP A 1 184 ? -26.853 -0.125 29.518 1.00 64.31 184 ASP A N 1
ATOM 1373 C CA . ASP A 1 184 ? -28.147 -0.629 29.017 1.00 64.31 184 ASP A CA 1
ATOM 1374 C C . ASP A 1 184 ? -29.333 -0.257 29.938 1.00 64.31 184 ASP A C 1
ATOM 1376 O O . ASP A 1 184 ? -30.481 -0.442 29.555 1.00 64.31 184 ASP A O 1
ATOM 1380 N N . GLU A 1 185 ? -29.085 0.298 31.131 1.00 60.16 185 GLU A N 1
ATOM 1381 C CA . GLU A 1 185 ? -30.127 0.587 32.142 1.00 60.16 185 GLU A CA 1
ATOM 1382 C C . GLU A 1 185 ? -30.653 2.044 32.101 1.00 60.16 185 GLU A C 1
ATOM 1384 O O . GLU A 1 185 ? -31.500 2.414 32.910 1.00 60.16 185 GLU A O 1
ATOM 1389 N N . ASP A 1 186 ? -30.181 2.870 31.159 1.00 56.62 186 ASP A N 1
ATOM 1390 C CA . ASP A 1 186 ? -30.550 4.293 30.996 1.00 56.62 186 ASP A CA 1
ATOM 1391 C C . ASP A 1 186 ? -31.397 4.557 29.721 1.00 56.62 186 ASP A C 1
ATOM 1393 O O . ASP A 1 186 ? -31.320 5.623 29.105 1.00 56.62 186 ASP A O 1
ATOM 1397 N N . SER A 1 187 ? -32.197 3.580 29.270 1.00 53.19 187 SER A N 1
ATOM 1398 C CA . SER A 1 187 ? -33.128 3.726 28.127 1.00 53.19 187 SER A CA 1
ATOM 1399 C C . SER A 1 187 ? -34.564 3.344 28.452 1.00 53.19 187 SER A C 1
ATOM 1401 O O . SER A 1 187 ? -34.774 2.326 29.144 1.00 53.19 187 SER A O 1
#

pLDDT: mean 71.81, std 17.15, range [43.09, 95.56]

Sequence (187 aa):
MSTETSTAHRKALFNRLPPELREELITLGRRAKNMFGRIRFQDVFDQNLQLFERLAANGATAADIGEVLAAAGVTRKDGMVLPEGTVTSALSRARERAGRRTTTSAGPCMPLPSPAPACNALQSGEETRSSGGLPRRPPVQHPPAPMPGLSSVRTSPNGPAGFVLPAHARRTAALLHKIRSENDEDS